Protein AF-A0A6C0HBG6-F1 (afdb_monomer)

Radius of gyration: 31.65 Å; Cα contacts (8 Å, |Δi|>4): 292; chains: 1; bounding box: 84×56×83 Å

Foldseek 3Di:
DWAWDWDDDPPDDIFTPDTADQDLFDDFDDFDFAQDWDDDPDPPDDTDGDRHGFFWDDDPGGHRPVRQVPDPQAHADDPCLDLVNLVPDDPVVLVVVCVVVVVDDPPDDDDSVVSSVSSNVVNSRHYTDGDDRDPRQDPVNDDVVSSLVSCLVVCVVDPCSLVAQEAEAEDDDCVPCVPVVVVVVSVVVSNCVSDVNHHYYYDYLVLLLPDDPPPPDDDDDDDDDDDPDDDDDDDDDDDDDDDDDPCDPVNVVVVVLVSLLVVLLVVLVVDVSSVVVNVNCVDPCNSVRSSNVSSVVSVCVVPVD

Mean predicted aligned error: 14.75 Å

Structure (mmCIF, N/CA/C/O backbone):
data_AF-A0A6C0HBG6-F1
#
_entry.id   AF-A0A6C0HBG6-F1
#
loop_
_atom_site.group_PDB
_atom_site.id
_atom_site.type_symbol
_atom_site.label_atom_id
_atom_site.label_alt_id
_atom_site.label_comp_id
_atom_site.label_asym_id
_atom_site.label_entity_id
_atom_site.label_seq_id
_atom_site.pdbx_PDB_ins_code
_atom_site.Cartn_x
_atom_site.Cartn_y
_atom_site.Cartn_z
_atom_site.occupancy
_atom_site.B_iso_or_equiv
_atom_site.auth_seq_id
_atom_site.auth_comp_id
_atom_site.auth_asym_id
_atom_site.auth_atom_id
_atom_site.pdbx_PDB_model_num
ATOM 1 N N . MET A 1 1 ? -3.737 -2.078 3.488 1.00 90.50 1 MET A N 1
ATOM 2 C CA . MET A 1 1 ? -4.995 -2.325 4.216 1.00 90.50 1 MET A CA 1
ATOM 3 C C . MET A 1 1 ? -4.709 -2.061 5.679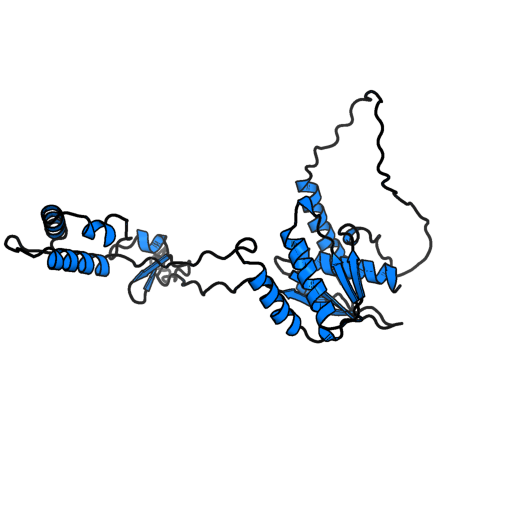 1.00 90.50 1 MET A C 1
ATOM 5 O O . MET A 1 1 ? -3.798 -2.692 6.193 1.00 90.50 1 MET A O 1
ATOM 9 N N . ALA A 1 2 ? -5.362 -1.075 6.288 1.00 95.19 2 ALA A N 1
ATOM 10 C CA . ALA A 1 2 ? -5.207 -0.798 7.716 1.00 95.19 2 ALA A CA 1
ATOM 11 C C . ALA A 1 2 ? -6.150 -1.698 8.528 1.00 95.19 2 ALA A C 1
ATOM 13 O O . ALA A 1 2 ? -7.227 -2.036 8.038 1.00 95.19 2 ALA A O 1
ATOM 14 N N . TYR A 1 3 ? -5.746 -2.085 9.734 1.00 97.50 3 TYR A N 1
ATOM 15 C CA . TYR A 1 3 ? -6.558 -2.868 10.670 1.00 97.50 3 TYR A CA 1
ATOM 16 C C . TYR A 1 3 ? -6.218 -2.475 12.109 1.00 97.50 3 TYR A C 1
ATOM 18 O O . TYR A 1 3 ? -5.100 -2.039 12.360 1.00 97.50 3 TYR A O 1
ATOM 26 N N . CYS A 1 4 ? -7.157 -2.656 13.034 1.00 97.69 4 CYS A N 1
ATOM 27 C CA . CYS A 1 4 ? -6.958 -2.474 14.470 1.00 97.69 4 CYS A CA 1
ATOM 28 C C . CYS A 1 4 ? -7.644 -3.636 15.199 1.00 97.69 4 CYS A C 1
ATOM 30 O O . CYS A 1 4 ? -8.818 -3.904 14.938 1.00 97.69 4 CYS A O 1
ATOM 32 N N . ILE A 1 5 ? -6.912 -4.344 16.058 1.00 97.62 5 ILE A N 1
ATOM 33 C CA . ILE A 1 5 ? -7.387 -5.488 16.841 1.00 97.62 5 ILE A CA 1
ATOM 34 C C . ILE A 1 5 ? -7.562 -5.039 18.283 1.00 97.62 5 ILE A C 1
ATOM 36 O O . ILE A 1 5 ? -6.615 -4.579 18.924 1.00 97.62 5 ILE A O 1
ATOM 40 N N . PHE A 1 6 ? -8.775 -5.212 18.793 1.00 96.25 6 PHE A N 1
ATOM 41 C CA . PHE A 1 6 ? -9.134 -4.883 20.163 1.00 96.25 6 PHE A CA 1
ATOM 42 C C . PHE A 1 6 ? -9.305 -6.154 20.990 1.00 96.25 6 PHE A C 1
ATOM 44 O O . PHE A 1 6 ? -9.861 -7.140 20.509 1.00 96.25 6 PHE A O 1
ATOM 51 N N . GLN A 1 7 ? -8.880 -6.100 22.249 1.00 94.56 7 GLN A N 1
ATOM 52 C CA . GLN A 1 7 ? -9.272 -7.057 23.272 1.00 94.56 7 GLN A CA 1
ATOM 53 C C . GLN A 1 7 ? -10.377 -6.438 24.124 1.00 94.56 7 GLN A C 1
ATOM 55 O O . GLN A 1 7 ? -10.210 -5.357 24.698 1.00 94.56 7 GLN A O 1
ATOM 60 N N . ILE A 1 8 ? -11.498 -7.151 24.209 1.00 92.25 8 ILE A N 1
ATOM 61 C CA . ILE A 1 8 ? -12.666 -6.761 24.993 1.00 92.25 8 ILE A CA 1
ATOM 62 C C . ILE A 1 8 ? -12.895 -7.858 26.025 1.00 92.25 8 ILE A C 1
ATOM 64 O O . ILE A 1 8 ? -13.261 -8.979 25.677 1.00 92.25 8 ILE A O 1
ATOM 68 N N . THR A 1 9 ? -12.674 -7.524 27.292 1.00 89.00 9 THR A N 1
ATOM 69 C CA . THR A 1 9 ? -12.951 -8.415 28.418 1.00 89.00 9 THR A CA 1
ATOM 70 C C . THR A 1 9 ? -14.074 -7.793 29.243 1.00 89.00 9 THR A C 1
ATOM 72 O O . THR A 1 9 ? -13.948 -6.626 29.623 1.00 89.00 9 THR A O 1
ATOM 75 N N . PRO A 1 10 ? -15.162 -8.526 29.547 1.00 84.69 10 PRO A N 1
ATOM 76 C CA . PRO A 1 10 ? -16.234 -8.012 30.392 1.00 84.69 10 PRO A CA 1
ATOM 77 C C . PRO A 1 10 ? -15.695 -7.422 31.702 1.00 84.69 10 PRO A C 1
ATOM 79 O O . PRO A 1 10 ? -14.897 -8.053 32.395 1.00 84.69 10 PRO A O 1
ATOM 82 N N . GLY A 1 11 ? -16.106 -6.195 32.026 1.00 81.50 11 GLY A N 1
ATOM 83 C CA . GLY A 1 11 ? -15.687 -5.493 33.245 1.00 81.50 11 GLY A CA 1
ATOM 84 C C . GLY A 1 11 ? -14.268 -4.908 33.227 1.00 81.50 11 GLY A C 1
ATOM 85 O O . GLY A 1 11 ? -13.858 -4.328 34.229 1.00 81.50 11 GLY A O 1
ATOM 86 N N . SER A 1 12 ? -13.521 -5.022 32.124 1.00 85.38 12 SER A N 1
ATOM 87 C CA . SER A 1 12 ? -12.206 -4.385 31.955 1.00 85.38 12 SER A CA 1
ATOM 88 C C . SER A 1 12 ? -12.240 -3.312 30.861 1.00 85.38 12 SER A C 1
ATOM 90 O O . SER A 1 12 ? -13.021 -3.434 29.913 1.00 85.38 12 SER A O 1
ATOM 92 N N . PRO A 1 13 ? -11.383 -2.276 30.941 1.00 86.31 13 PRO A N 1
ATOM 93 C CA . PRO A 1 13 ? -11.202 -1.337 29.842 1.00 86.31 13 PRO A CA 1
ATOM 94 C C . PRO A 1 13 ? -10.822 -2.055 28.542 1.00 86.31 13 PRO A C 1
ATOM 96 O O . PRO A 1 13 ? -10.075 -3.035 28.542 1.00 86.31 13 PRO A O 1
ATOM 99 N N . THR A 1 14 ? -11.335 -1.551 27.420 1.00 91.00 14 THR A N 1
ATOM 100 C CA . THR A 1 14 ? -10.931 -2.028 26.092 1.00 91.00 14 THR A CA 1
ATOM 101 C C . THR A 1 14 ? -9.457 -1.714 25.865 1.00 91.00 14 THR A C 1
ATOM 103 O O . THR A 1 14 ? -9.029 -0.585 26.094 1.00 91.00 14 THR A O 1
ATOM 106 N N . SER A 1 15 ? -8.695 -2.676 25.345 1.00 93.06 15 SER A N 1
ATOM 107 C CA . SER A 1 15 ? -7.290 -2.472 24.978 1.00 93.06 15 SER A CA 1
ATOM 108 C C . SER A 1 15 ? -7.033 -2.825 23.512 1.00 93.06 15 SER A C 1
ATOM 110 O O . SER A 1 15 ? -7.796 -3.561 22.890 1.00 93.06 15 SER A O 1
ATOM 112 N N . ILE A 1 16 ? -5.969 -2.263 22.935 1.00 95.81 16 ILE A N 1
ATOM 113 C CA . ILE A 1 16 ? -5.517 -2.579 21.572 1.00 95.81 16 ILE A CA 1
ATOM 114 C C . ILE A 1 16 ? -4.419 -3.643 21.667 1.00 95.81 16 ILE A C 1
ATOM 116 O O . ILE A 1 16 ? -3.425 -3.430 22.371 1.00 95.81 16 ILE A O 1
ATOM 120 N N . LEU A 1 17 ? -4.594 -4.751 20.941 1.00 95.06 17 LEU A N 1
ATOM 121 C CA . LEU A 1 17 ? -3.608 -5.829 20.806 1.00 95.06 17 LEU A CA 1
ATOM 122 C C . LEU A 1 17 ? -2.624 -5.560 19.671 1.00 95.06 17 LEU A C 1
ATOM 124 O O . LEU A 1 17 ? -1.420 -5.728 19.846 1.00 95.06 17 LEU A O 1
ATOM 128 N N . ASP A 1 18 ? -3.137 -5.131 18.518 1.00 96.69 18 ASP A N 1
ATOM 129 C CA . ASP A 1 18 ? -2.323 -4.818 17.348 1.00 96.69 18 ASP A CA 1
ATOM 130 C C . ASP A 1 18 ? -3.004 -3.767 16.465 1.00 96.69 18 ASP A C 1
ATOM 132 O O . ASP A 1 18 ? -4.230 -3.732 16.345 1.00 96.69 18 ASP A O 1
ATOM 136 N N . TRP A 1 19 ? -2.216 -2.900 15.836 1.00 97.25 19 TRP A N 1
ATOM 137 C CA . TRP A 1 19 ? -2.710 -1.824 14.978 1.00 97.25 19 TRP A CA 1
ATOM 138 C C . TRP A 1 19 ? -1.667 -1.466 13.927 1.00 97.25 19 TRP A C 1
ATOM 140 O O . TRP A 1 19 ? -0.626 -0.876 14.226 1.00 97.25 19 TRP A O 1
ATOM 150 N N . ASN A 1 20 ? -1.931 -1.840 12.673 1.00 95.81 20 ASN A N 1
ATOM 151 C CA . ASN A 1 20 ? -0.931 -1.719 11.617 1.00 95.81 20 ASN A CA 1
ATOM 152 C C . ASN A 1 20 ? -1.539 -1.636 10.206 1.00 95.81 20 ASN A C 1
ATOM 154 O O . ASN A 1 20 ? -2.756 -1.666 9.994 1.00 95.81 20 ASN A O 1
ATOM 158 N N . VAL A 1 21 ? -0.663 -1.521 9.204 1.00 94.25 21 VAL A N 1
ATOM 159 C CA . VAL A 1 21 ? -0.994 -1.529 7.780 1.00 94.25 21 VAL A CA 1
ATOM 160 C C . VAL A 1 21 ? -0.355 -2.730 7.093 1.00 94.25 21 VAL A C 1
ATOM 162 O O . VAL A 1 21 ? 0.861 -2.811 6.930 1.00 94.25 21 VAL A O 1
ATOM 165 N N . LEU A 1 22 ? -1.189 -3.605 6.537 1.00 92.94 22 LEU A N 1
ATOM 166 C CA . LEU A 1 22 ? -0.747 -4.658 5.631 1.00 92.94 22 LEU A CA 1
ATOM 167 C C . LEU A 1 22 ? -0.473 -4.092 4.235 1.00 92.94 22 LEU A C 1
ATOM 169 O O . LEU A 1 22 ? -1.378 -3.580 3.556 1.00 92.94 22 LEU A O 1
ATOM 173 N N . ASN A 1 23 ? 0.778 -4.205 3.783 1.00 90.75 23 ASN A N 1
ATOM 174 C CA . ASN A 1 23 ? 1.160 -3.874 2.414 1.00 90.75 23 ASN A CA 1
ATOM 175 C C . ASN A 1 23 ? 0.920 -5.072 1.484 1.00 90.75 23 ASN A C 1
ATOM 177 O O . ASN A 1 23 ? 1.741 -5.982 1.393 1.00 90.75 23 ASN A O 1
ATOM 181 N N . LEU A 1 24 ? -0.204 -5.039 0.766 1.00 89.94 24 LEU A N 1
ATOM 182 C CA . LEU A 1 24 ? -0.615 -6.097 -0.164 1.00 89.94 24 LEU A CA 1
ATOM 183 C C . LEU A 1 24 ? 0.074 -6.008 -1.542 1.00 89.94 24 LEU A C 1
ATOM 185 O O . LEU A 1 24 ? -0.287 -6.751 -2.452 1.00 89.94 24 LEU A O 1
ATOM 189 N N . LEU A 1 25 ? 1.026 -5.086 -1.724 1.00 85.31 25 LEU A N 1
ATOM 190 C CA . LEU A 1 25 ? 1.765 -4.898 -2.974 1.00 85.31 25 LEU A CA 1
ATOM 191 C C . LEU A 1 25 ? 3.159 -5.534 -2.893 1.00 85.31 25 LEU A C 1
ATOM 193 O O . LEU A 1 25 ? 3.757 -5.627 -1.819 1.00 85.31 25 LEU A O 1
ATOM 197 N N . GLU A 1 26 ? 3.692 -5.952 -4.044 1.00 70.12 26 GLU A N 1
ATOM 198 C CA . GLU A 1 26 ? 5.070 -6.444 -4.160 1.00 70.12 26 GLU A CA 1
ATOM 199 C C . GLU A 1 26 ? 6.066 -5.362 -3.694 1.00 70.12 26 GLU A C 1
ATOM 201 O O . GLU A 1 26 ? 5.885 -4.172 -3.969 1.00 70.12 26 GLU A O 1
ATOM 206 N N . LYS A 1 27 ? 7.123 -5.765 -2.973 1.00 61.28 27 LYS A N 1
ATOM 207 C CA . LYS A 1 27 ? 8.221 -4.853 -2.619 1.00 61.28 27 LYS A CA 1
ATOM 208 C C . LYS A 1 27 ? 8.920 -4.414 -3.909 1.00 61.28 27 LYS A C 1
ATOM 210 O O . LYS A 1 27 ? 9.201 -5.249 -4.768 1.00 61.28 27 LYS A O 1
ATOM 215 N N . ASP A 1 28 ? 9.191 -3.115 -4.035 1.00 57.69 28 ASP A N 1
ATOM 216 C CA . ASP A 1 28 ? 9.928 -2.579 -5.179 1.00 57.69 28 ASP A CA 1
ATOM 217 C C . ASP A 1 28 ? 11.290 -3.291 -5.291 1.00 57.69 28 ASP A C 1
ATOM 219 O O . ASP A 1 28 ? 11.971 -3.508 -4.284 1.00 57.69 28 ASP A O 1
ATOM 223 N N . ALA A 1 29 ? 11.692 -3.660 -6.512 1.00 56.94 29 ALA A N 1
ATOM 224 C CA . ALA A 1 29 ? 13.044 -4.152 -6.753 1.00 56.94 29 ALA A CA 1
ATOM 225 C C . ALA A 1 29 ? 14.058 -3.080 -6.305 1.00 56.94 29 ALA A C 1
ATOM 227 O O . ALA A 1 29 ? 13.796 -1.886 -6.498 1.00 56.94 29 ALA A O 1
ATOM 228 N N . PRO A 1 30 ? 15.199 -3.468 -5.708 1.00 57.50 30 PRO A N 1
ATOM 229 C CA . PRO A 1 30 ? 16.182 -2.508 -5.226 1.00 57.50 30 PRO A CA 1
ATOM 230 C C . PRO A 1 30 ? 16.629 -1.586 -6.368 1.00 57.50 30 PRO A C 1
ATOM 232 O O . PRO A 1 30 ? 17.103 -2.039 -7.408 1.00 57.50 30 PRO A O 1
ATOM 235 N N . GLN A 1 31 ? 16.444 -0.276 -6.185 1.00 71.94 31 GLN A N 1
ATOM 236 C CA . GLN A 1 31 ? 16.894 0.725 -7.150 1.00 71.94 31 GLN A CA 1
ATOM 237 C C . GLN A 1 31 ? 18.391 0.983 -6.973 1.00 71.94 31 GLN A C 1
ATOM 239 O O . GLN A 1 31 ? 18.852 1.272 -5.869 1.00 71.94 31 GLN A O 1
ATOM 244 N N . HIS A 1 32 ? 19.147 0.948 -8.071 1.00 85.88 32 HIS A N 1
ATOM 245 C CA . HIS A 1 32 ? 20.549 1.359 -8.060 1.00 85.88 32 HIS A CA 1
ATOM 246 C C . HIS A 1 32 ? 20.675 2.879 -7.903 1.00 85.88 32 HIS A C 1
ATOM 248 O O . HIS A 1 32 ? 19.973 3.654 -8.564 1.00 85.88 32 HIS A O 1
ATOM 254 N N . SER A 1 33 ? 21.600 3.314 -7.050 1.00 90.38 33 SER A N 1
ATOM 255 C CA . SER A 1 33 ? 21.947 4.721 -6.867 1.00 90.38 33 SER A CA 1
ATOM 256 C C . SER A 1 33 ? 23.197 5.087 -7.669 1.00 90.38 33 SER A C 1
ATOM 258 O O . SER A 1 33 ? 24.072 4.269 -7.939 1.00 90.38 33 SER A O 1
ATOM 260 N N . CYS A 1 34 ? 23.264 6.343 -8.095 1.00 93.19 34 CYS A N 1
ATOM 261 C CA . CYS A 1 34 ? 24.386 6.892 -8.831 1.00 93.19 34 CYS A CA 1
ATOM 262 C C . CYS A 1 34 ? 25.587 7.052 -7.902 1.00 93.19 34 CYS A C 1
ATOM 264 O O . CYS A 1 34 ? 25.519 7.785 -6.909 1.00 93.19 34 CYS A O 1
ATOM 266 N N . ASN A 1 35 ? 26.695 6.420 -8.278 1.00 93.50 35 ASN A N 1
ATOM 267 C CA . ASN A 1 35 ? 27.948 6.405 -7.529 1.00 93.50 35 ASN A CA 1
ATOM 268 C C . ASN A 1 35 ? 28.999 7.386 -8.081 1.00 93.50 35 ASN A C 1
ATOM 270 O O . ASN A 1 35 ? 30.148 7.358 -7.659 1.00 93.50 35 ASN A O 1
ATOM 274 N N . CYS A 1 36 ? 28.617 8.297 -8.981 1.00 91.19 36 CYS A N 1
ATOM 275 C CA . CYS A 1 36 ? 29.512 9.350 -9.462 1.00 91.19 36 CYS A CA 1
ATOM 276 C C . CYS A 1 36 ? 29.664 10.488 -8.440 1.00 91.19 36 CYS A C 1
ATOM 278 O O . CYS A 1 36 ? 28.736 10.803 -7.684 1.00 91.19 36 CYS A O 1
ATOM 280 N N . TYR A 1 37 ? 30.803 11.175 -8.487 1.00 90.38 37 TYR A N 1
ATOM 281 C CA . TYR A 1 37 ? 31.061 12.367 -7.685 1.00 90.38 37 TYR A CA 1
ATOM 282 C C . TYR A 1 37 ? 30.425 13.617 -8.294 1.00 90.38 37 TYR A C 1
ATOM 284 O O . TYR A 1 37 ? 30.477 13.853 -9.500 1.00 90.38 37 TYR A O 1
ATOM 292 N N . LEU A 1 38 ? 29.837 14.450 -7.441 1.00 86.94 38 LEU A N 1
ATOM 293 C CA . LEU A 1 38 ? 29.375 15.780 -7.814 1.00 86.94 38 LEU A CA 1
ATOM 294 C C . LEU A 1 38 ? 30.578 16.702 -8.024 1.00 86.94 38 LEU A C 1
ATOM 296 O O . LEU A 1 38 ? 31.528 16.675 -7.241 1.00 86.94 38 LEU A O 1
ATOM 300 N N . LYS A 1 39 ? 30.501 17.576 -9.036 1.00 79.88 39 LYS A N 1
ATOM 301 C CA . LYS A 1 39 ? 31.504 18.631 -9.230 1.00 79.88 39 LYS A CA 1
ATOM 302 C C . LYS A 1 39 ? 31.575 19.505 -7.962 1.00 79.88 39 LYS A C 1
ATOM 304 O O . LYS A 1 39 ? 30.529 20.018 -7.544 1.00 79.88 39 LYS A O 1
ATOM 309 N N . PRO A 1 40 ? 32.754 19.662 -7.333 1.00 74.56 40 PRO A N 1
ATOM 310 C CA . PRO A 1 40 ? 32.893 20.470 -6.128 1.00 74.56 40 PRO A CA 1
ATOM 311 C C . PRO A 1 40 ? 32.580 21.934 -6.445 1.00 74.56 40 PRO A C 1
ATOM 313 O O . PRO A 1 40 ? 32.990 22.452 -7.482 1.00 74.56 40 PRO A O 1
ATOM 316 N N . LYS A 1 41 ? 31.836 22.604 -5.555 1.00 69.31 41 LYS A N 1
ATOM 317 C CA . LYS A 1 41 ? 31.486 24.023 -5.736 1.00 69.31 41 LYS A CA 1
ATOM 318 C C . LYS A 1 41 ? 32.714 24.931 -5.614 1.00 69.31 41 LYS A C 1
ATOM 320 O O . LYS A 1 41 ? 32.795 25.903 -6.346 1.00 69.31 41 LYS A O 1
ATOM 325 N N . ASN A 1 42 ? 33.667 24.573 -4.746 1.00 75.31 42 ASN A N 1
ATOM 326 C CA . ASN A 1 42 ? 34.938 25.271 -4.528 1.00 75.31 42 ASN A CA 1
ATOM 327 C C . ASN A 1 42 ? 36.094 24.259 -4.391 1.00 75.31 42 ASN A C 1
ATOM 329 O O . ASN A 1 42 ? 35.878 23.147 -3.904 1.00 75.31 42 ASN A O 1
ATOM 333 N N . LYS A 1 43 ? 37.337 24.660 -4.714 1.00 69.56 43 LYS A N 1
ATOM 334 C CA . LYS A 1 43 ? 38.556 23.819 -4.586 1.00 69.56 43 LYS A CA 1
ATOM 335 C C . LYS A 1 43 ? 38.817 23.264 -3.169 1.00 69.56 43 LYS A C 1
ATOM 337 O O . LYS A 1 43 ? 39.561 22.304 -3.038 1.00 69.56 43 LYS A O 1
ATOM 342 N N . LYS A 1 44 ? 38.213 23.847 -2.122 1.00 71.69 44 LYS A N 1
ATOM 343 C CA . LYS A 1 44 ? 38.369 23.430 -0.712 1.00 71.69 44 LYS A CA 1
ATOM 344 C C . LYS A 1 44 ? 37.302 22.438 -0.213 1.00 71.69 44 LYS A C 1
ATOM 346 O O . LYS A 1 44 ? 37.408 21.961 0.909 1.00 71.69 44 LYS A O 1
ATOM 351 N N . THR A 1 45 ? 36.263 22.147 -1.001 1.00 70.12 45 THR A N 1
ATOM 352 C CA . THR A 1 45 ? 35.189 21.216 -0.595 1.00 70.12 45 THR A CA 1
ATOM 353 C C . THR A 1 45 ? 35.456 19.801 -1.110 1.00 70.12 45 THR A C 1
ATOM 355 O O . THR A 1 45 ? 35.633 19.651 -2.321 1.00 70.12 45 THR A O 1
ATOM 358 N N . PRO A 1 46 ? 35.424 18.765 -0.249 1.00 73.88 46 PRO A N 1
ATOM 359 C CA . PRO A 1 46 ? 35.580 17.381 -0.684 1.00 73.88 46 PRO A CA 1
ATOM 360 C C . PRO A 1 46 ? 34.452 16.974 -1.640 1.00 73.88 46 PRO A C 1
ATOM 362 O O . PRO A 1 46 ? 33.298 17.395 -1.496 1.00 73.88 46 PRO A O 1
ATOM 365 N N . ALA A 1 47 ? 34.793 16.163 -2.643 1.00 78.75 47 ALA A N 1
ATOM 366 C CA . ALA A 1 47 ? 33.846 15.706 -3.650 1.00 78.75 47 ALA A CA 1
ATOM 367 C C . ALA A 1 47 ? 32.771 14.819 -3.003 1.00 78.75 47 ALA A C 1
ATOM 369 O O . ALA A 1 47 ? 33.062 13.774 -2.425 1.00 78.75 47 ALA A O 1
ATOM 370 N N . LYS A 1 48 ? 31.507 15.239 -3.102 1.00 86.94 48 LYS A N 1
ATOM 371 C CA . LYS A 1 48 ? 30.371 14.512 -2.527 1.00 86.94 48 LYS A CA 1
ATOM 372 C C . LYS A 1 48 ? 29.825 13.490 -3.524 1.00 86.94 48 LYS A C 1
ATOM 374 O O . LYS A 1 48 ? 29.617 13.824 -4.690 1.00 86.94 48 LYS A O 1
ATOM 379 N N . LEU A 1 49 ? 29.532 12.277 -3.059 1.00 89.56 49 LEU A N 1
ATOM 380 C CA . LEU A 1 49 ? 28.863 11.250 -3.862 1.00 89.56 49 LEU A CA 1
ATOM 381 C C . LEU A 1 49 ? 27.430 11.682 -4.231 1.00 89.56 49 LEU A C 1
ATOM 383 O O . LEU A 1 49 ? 26.732 12.306 -3.430 1.00 89.56 49 LEU A O 1
ATOM 387 N N . CYS A 1 50 ? 26.977 11.357 -5.443 1.00 91.12 50 CYS A N 1
ATOM 388 C CA . CYS A 1 50 ? 25.682 11.802 -5.961 1.00 91.12 50 CYS A CA 1
ATOM 389 C C . CYS A 1 50 ? 24.472 11.218 -5.222 1.00 91.12 50 CYS A C 1
ATOM 391 O O . CYS A 1 50 ? 23.599 11.973 -4.795 1.00 91.12 50 CYS A O 1
ATOM 393 N N . GLY A 1 51 ? 24.367 9.888 -5.153 1.00 85.38 51 GLY A N 1
ATOM 394 C CA . GLY A 1 51 ? 23.271 9.169 -4.494 1.00 85.38 51 GLY A CA 1
ATOM 395 C C . GLY A 1 51 ? 21.901 9.22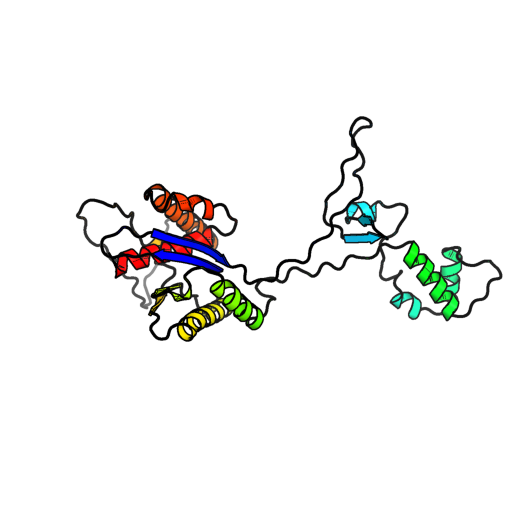5 -5.189 1.00 85.38 51 GLY A C 1
ATOM 396 O O . GLY A 1 51 ? 20.970 8.569 -4.737 1.00 85.38 51 GLY A O 1
ATOM 397 N N . LYS A 1 52 ? 21.738 9.971 -6.292 1.00 90.38 52 LYS A N 1
ATOM 398 C CA . LYS A 1 52 ? 20.471 10.016 -7.055 1.00 90.38 52 LYS A CA 1
ATOM 399 C C . LYS A 1 52 ? 20.188 8.684 -7.749 1.00 90.38 52 LYS A C 1
ATOM 401 O O . LYS A 1 52 ? 21.130 8.010 -8.137 1.00 90.38 52 LYS A O 1
ATOM 406 N N . VAL A 1 53 ? 18.921 8.354 -8.005 1.00 89.88 53 VAL A N 1
ATOM 407 C CA . VAL A 1 53 ? 18.539 7.134 -8.746 1.00 89.88 53 VAL A CA 1
ATOM 408 C C . VAL A 1 53 ? 19.286 7.051 -10.085 1.00 89.88 53 VAL A C 1
ATOM 410 O O . VAL A 1 53 ? 19.277 8.001 -10.879 1.00 89.88 53 VAL A O 1
ATOM 413 N N . ALA A 1 54 ? 19.964 5.929 -10.318 1.00 92.88 54 ALA A N 1
ATOM 414 C CA . ALA A 1 54 ? 20.696 5.674 -11.549 1.00 92.88 54 ALA A CA 1
ATOM 415 C C . ALA A 1 54 ? 19.723 5.326 -12.679 1.00 92.88 54 ALA A C 1
ATOM 417 O O . ALA A 1 54 ? 18.780 4.570 -12.480 1.00 92.88 54 ALA A O 1
ATOM 418 N N . LYS A 1 55 ? 19.947 5.864 -13.877 1.00 93.06 55 LYS A N 1
ATOM 419 C CA . LYS A 1 55 ? 19.188 5.517 -15.0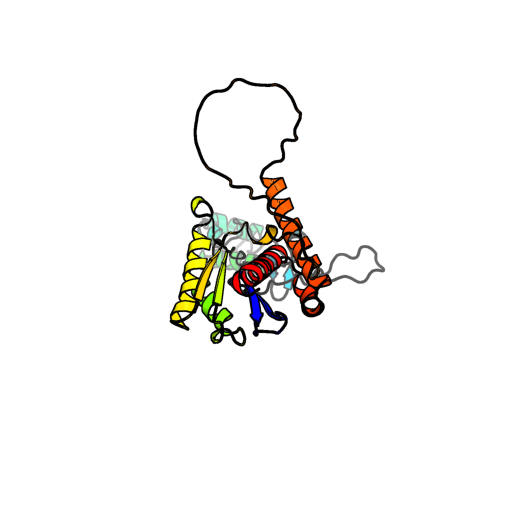92 1.00 93.06 55 LYS A CA 1
ATOM 420 C C . LYS A 1 55 ? 20.009 4.707 -16.089 1.00 93.06 55 LYS A C 1
ATOM 422 O O . LYS A 1 55 ? 19.445 4.112 -17.000 1.00 93.06 55 LYS A O 1
ATOM 427 N N . PHE A 1 56 ? 21.323 4.709 -15.917 1.00 94.06 56 PHE A N 1
ATOM 428 C CA . PHE A 1 56 ? 22.282 4.148 -16.849 1.00 94.06 56 PHE A CA 1
ATOM 429 C C . PHE A 1 56 ? 23.391 3.441 -16.074 1.00 94.06 56 PHE A C 1
ATOM 431 O O . PHE A 1 56 ? 23.743 3.876 -14.973 1.00 94.06 56 PHE A O 1
ATOM 438 N N . SER A 1 57 ? 23.958 2.389 -16.647 1.00 93.88 57 SER A N 1
ATOM 439 C CA . SER A 1 57 ? 25.144 1.710 -16.130 1.00 93.88 57 SER A CA 1
ATOM 440 C C . SER A 1 57 ? 26.211 1.570 -17.212 1.00 93.88 57 SER A C 1
ATOM 442 O O . SER A 1 57 ? 25.930 1.598 -18.414 1.00 93.88 57 SER A O 1
ATOM 444 N N . LYS A 1 58 ? 27.461 1.451 -16.768 1.00 94.12 58 LYS A N 1
ATOM 445 C CA . LYS A 1 58 ? 28.599 1.072 -17.602 1.00 94.12 58 LYS A CA 1
ATOM 446 C C . LYS A 1 58 ? 29.591 0.291 -16.747 1.00 94.12 58 LYS A C 1
ATOM 448 O O . LYS A 1 58 ? 30.119 0.837 -15.777 1.00 94.12 58 LYS A O 1
ATOM 453 N N . GLY A 1 59 ? 29.810 -0.981 -17.077 1.00 88.12 59 GLY A N 1
ATOM 454 C CA . GLY A 1 59 ? 30.577 -1.885 -16.218 1.00 88.12 59 GLY A CA 1
ATOM 455 C C . GLY A 1 59 ? 29.981 -1.929 -14.805 1.00 88.12 59 GLY A C 1
ATOM 456 O O . GLY A 1 59 ? 28.791 -2.186 -14.639 1.00 88.12 59 GLY A O 1
ATOM 457 N N . SER A 1 60 ? 30.792 -1.609 -13.797 1.00 89.69 60 SER A N 1
ATOM 458 C CA . SER A 1 60 ? 30.396 -1.541 -12.382 1.00 89.69 60 SER A CA 1
ATOM 459 C C . SER A 1 60 ? 29.888 -0.164 -11.920 1.00 89.69 60 SER A C 1
ATOM 461 O O . SER A 1 60 ? 29.513 -0.000 -10.755 1.00 89.69 60 SER A O 1
ATOM 463 N N . THR A 1 61 ? 29.857 0.841 -12.803 1.00 91.94 61 THR A N 1
ATOM 464 C CA . THR A 1 61 ? 29.495 2.225 -12.449 1.00 91.94 61 THR A CA 1
ATOM 465 C C . THR A 1 61 ? 28.049 2.548 -12.827 1.00 91.94 61 THR A C 1
ATOM 467 O O . THR A 1 61 ? 27.562 2.164 -13.894 1.00 91.94 61 THR A O 1
ATOM 470 N N . TYR A 1 62 ? 27.367 3.298 -11.959 1.00 94.62 62 TYR A N 1
ATOM 471 C CA . TYR A 1 62 ? 25.962 3.674 -12.077 1.00 94.62 62 TYR A CA 1
ATOM 472 C C . TYR A 1 62 ? 25.797 5.194 -12.197 1.00 94.62 62 TYR A C 1
ATOM 474 O O . TYR A 1 62 ? 26.256 5.977 -11.360 1.00 94.62 62 TYR A O 1
ATOM 482 N N . PHE A 1 63 ? 25.054 5.629 -13.211 1.00 94.56 63 PHE A N 1
ATOM 483 C CA . PHE A 1 63 ? 24.931 7.031 -13.598 1.00 94.56 63 PHE A CA 1
ATOM 484 C C . PHE A 1 63 ? 23.476 7.495 -13.508 1.00 94.56 63 PHE A C 1
ATOM 486 O O . PHE A 1 63 ? 22.561 6.877 -14.058 1.00 94.56 63 PHE A O 1
ATOM 493 N N . CYS A 1 64 ? 23.237 8.622 -12.834 1.00 93.88 64 CYS A N 1
ATOM 494 C CA . CYS A 1 64 ? 21.959 9.325 -12.939 1.00 93.88 64 CYS A CA 1
ATOM 495 C C . CYS A 1 64 ? 21.858 10.053 -14.287 1.00 93.88 64 CYS A C 1
ATOM 497 O O . CYS A 1 64 ? 22.862 10.278 -14.961 1.00 93.88 64 CYS A O 1
ATOM 499 N N . ASP A 1 65 ? 20.651 10.495 -14.641 1.00 93.62 65 ASP A N 1
ATOM 500 C CA . ASP A 1 65 ? 20.372 11.226 -15.888 1.00 93.62 65 ASP A CA 1
ATOM 501 C C . ASP A 1 65 ? 21.346 12.389 -16.141 1.00 93.62 65 ASP A C 1
ATOM 503 O O . ASP A 1 65 ? 21.860 12.554 -17.243 1.00 93.62 65 ASP A O 1
ATOM 507 N N . LYS A 1 66 ? 21.648 13.166 -15.090 1.00 93.75 66 LYS A N 1
ATOM 508 C CA . LYS A 1 66 ? 22.555 14.314 -15.176 1.00 93.75 66 LYS A CA 1
ATOM 509 C C . LYS A 1 66 ? 23.990 13.880 -15.478 1.00 93.75 66 LYS A C 1
ATOM 511 O O . LYS A 1 66 ? 24.601 14.461 -16.362 1.00 93.75 66 LYS A O 1
ATOM 516 N N . HIS A 1 67 ? 24.511 12.880 -14.764 1.00 94.00 67 HIS A N 1
ATOM 517 C CA . HIS A 1 67 ? 25.889 12.419 -14.957 1.00 94.00 67 HIS A CA 1
ATOM 518 C C . HIS A 1 67 ? 26.089 11.703 -16.290 1.00 94.00 67 HIS A C 1
ATOM 520 O O . HIS A 1 67 ? 27.139 11.875 -16.897 1.00 94.00 67 HIS A O 1
ATOM 526 N N . ALA A 1 68 ? 25.076 10.984 -16.780 1.00 94.00 68 ALA A N 1
ATOM 527 C CA . ALA A 1 68 ? 25.115 10.406 -18.118 1.00 94.00 68 ALA A CA 1
ATOM 528 C C . ALA A 1 68 ? 25.170 11.496 -19.204 1.00 94.00 68 ALA A C 1
ATOM 530 O O . ALA A 1 68 ? 26.009 11.431 -20.093 1.00 94.00 68 ALA A O 1
ATOM 531 N N . LYS A 1 69 ? 24.343 12.547 -19.096 1.00 93.25 69 LYS A N 1
ATOM 532 C CA . LYS A 1 69 ? 24.318 13.663 -20.064 1.00 93.25 69 LYS A CA 1
ATOM 533 C C . LYS A 1 69 ? 25.591 14.507 -20.080 1.00 93.25 69 LYS A C 1
ATOM 535 O O . LYS A 1 69 ? 25.882 15.135 -21.088 1.00 93.25 69 LYS A O 1
ATOM 540 N N . THR A 1 70 ? 26.313 14.570 -18.965 1.00 91.88 70 THR A N 1
ATOM 541 C CA . THR A 1 70 ? 27.564 15.336 -18.857 1.00 91.88 70 THR A CA 1
ATOM 542 C C . THR A 1 70 ? 28.815 14.475 -19.019 1.00 91.88 70 THR A C 1
ATOM 544 O O . THR A 1 70 ? 29.908 14.970 -18.750 1.00 91.88 70 THR A O 1
ATOM 547 N N . SER A 1 71 ? 28.672 13.191 -19.363 1.00 88.94 71 SER A N 1
ATOM 548 C CA . SER A 1 71 ? 29.816 12.310 -19.597 1.00 88.94 71 SER A CA 1
ATOM 549 C C . SER A 1 71 ? 30.512 12.694 -20.900 1.00 88.94 71 SER A C 1
ATOM 551 O O . SER A 1 71 ? 29.860 12.901 -21.918 1.00 88.94 71 SER A O 1
ATOM 553 N N . THR A 1 72 ? 31.838 12.790 -20.858 1.00 87.62 72 THR A N 1
ATOM 554 C CA . THR A 1 72 ? 32.691 12.954 -22.045 1.00 87.62 72 THR A CA 1
ATOM 555 C C . THR A 1 72 ? 33.185 11.614 -22.589 1.00 87.62 72 THR A C 1
ATOM 557 O O . THR A 1 72 ? 33.690 11.555 -23.703 1.00 87.62 72 THR A O 1
ATOM 560 N N . GLU A 1 73 ? 33.065 10.542 -21.802 1.00 88.38 73 GLU A N 1
ATOM 561 C CA . GLU A 1 73 ? 33.600 9.215 -22.129 1.00 88.38 73 GLU A CA 1
ATOM 562 C C . GLU A 1 73 ? 32.578 8.326 -22.840 1.00 88.38 73 GLU A C 1
ATOM 564 O O . GLU A 1 73 ? 32.943 7.558 -23.734 1.00 88.38 73 GLU A O 1
ATOM 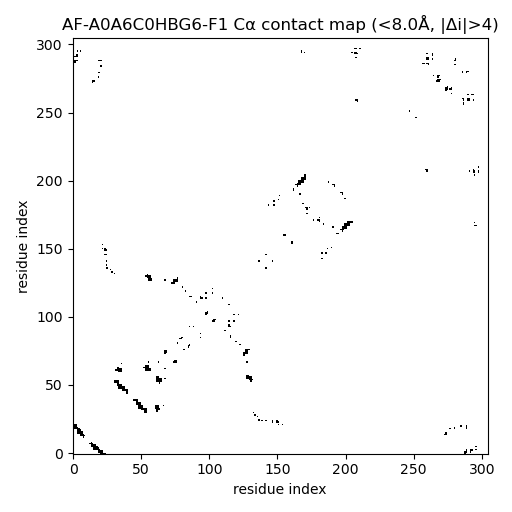569 N N . TYR A 1 74 ? 31.305 8.445 -22.454 1.00 92.12 74 TYR A N 1
ATOM 570 C CA . TYR A 1 74 ? 30.219 7.600 -22.939 1.00 92.12 74 TYR A CA 1
ATOM 571 C C . TYR A 1 74 ? 29.040 8.436 -23.431 1.00 92.12 74 TYR A C 1
ATOM 573 O O . TYR A 1 74 ? 28.752 9.511 -22.903 1.00 92.12 74 TYR A O 1
ATOM 581 N N . CYS A 1 75 ? 28.304 7.906 -24.402 1.00 90.62 75 CYS A N 1
ATOM 582 C CA . CYS A 1 75 ? 27.106 8.526 -24.952 1.00 90.62 75 CYS A CA 1
ATOM 583 C C . CYS A 1 75 ? 25.824 7.786 -24.538 1.00 90.62 75 CYS A C 1
ATOM 585 O O . CYS A 1 75 ? 25.820 6.603 -24.191 1.00 90.62 75 CYS A O 1
ATOM 587 N N . ILE A 1 76 ? 24.699 8.502 -24.548 1.00 91.50 76 ILE A N 1
ATOM 588 C CA . ILE A 1 76 ? 23.384 7.920 -24.253 1.00 91.50 76 ILE A CA 1
ATOM 589 C C . ILE A 1 76 ? 22.885 7.194 -25.510 1.00 91.50 76 ILE A C 1
ATOM 591 O O . ILE A 1 76 ? 22.833 7.824 -26.569 1.00 91.50 76 ILE A O 1
ATOM 595 N N . PRO A 1 77 ? 22.494 5.908 -25.421 1.00 88.88 77 PRO A N 1
ATOM 596 C CA . PRO A 1 77 ? 22.015 5.168 -26.581 1.00 88.88 77 PRO A CA 1
ATOM 597 C C . PRO A 1 77 ? 20.718 5.779 -27.119 1.00 88.88 77 PRO A C 1
ATOM 599 O O . PRO A 1 77 ? 19.798 6.112 -26.366 1.00 88.88 77 PRO A O 1
ATOM 602 N N . THR A 1 78 ? 20.630 5.894 -28.440 1.00 88.19 78 THR A N 1
ATOM 603 C CA . THR A 1 78 ? 19.446 6.369 -29.161 1.00 88.19 78 THR A CA 1
ATOM 604 C C . THR A 1 78 ? 18.936 5.288 -30.114 1.00 88.19 78 THR A C 1
ATOM 606 O O . THR A 1 78 ? 19.568 4.249 -30.308 1.00 88.19 78 THR A O 1
ATOM 609 N N . LYS A 1 79 ? 17.782 5.518 -30.756 1.00 84.75 79 LYS A N 1
ATOM 610 C CA . LYS A 1 79 ? 17.274 4.598 -31.790 1.00 84.75 79 LYS A CA 1
ATOM 611 C C . LYS A 1 79 ? 18.275 4.416 -32.939 1.00 84.75 79 LYS A C 1
ATOM 613 O O . LYS A 1 79 ? 18.357 3.319 -33.478 1.00 84.75 79 LYS A O 1
ATOM 618 N N . GLN A 1 80 ? 19.033 5.461 -33.273 1.00 82.81 80 GLN A N 1
ATOM 619 C CA . GLN A 1 80 ? 20.028 5.461 -34.352 1.00 82.81 80 GLN A CA 1
ATOM 620 C C . GLN A 1 80 ? 21.296 4.682 -33.984 1.00 82.81 80 GLN A C 1
ATOM 622 O O . GLN A 1 80 ? 21.986 4.201 -34.868 1.00 82.81 80 GLN A O 1
ATOM 627 N N . THR A 1 81 ? 21.577 4.496 -32.693 1.00 82.88 81 THR A N 1
ATOM 628 C CA . THR A 1 81 ? 22.727 3.716 -32.211 1.00 82.88 81 THR A CA 1
ATOM 629 C C . THR A 1 81 ? 22.333 2.297 -31.787 1.00 82.88 81 THR A C 1
ATOM 631 O O . THR A 1 81 ? 23.045 1.663 -31.013 1.00 82.88 81 THR A O 1
ATOM 634 N N . SER A 1 82 ? 21.159 1.811 -32.211 1.00 83.56 82 SER A N 1
ATOM 635 C CA . SER A 1 82 ? 20.635 0.505 -31.798 1.00 83.56 82 SER A CA 1
ATOM 636 C C . SER A 1 82 ? 20.958 -0.596 -32.817 1.00 83.56 82 SER A C 1
ATOM 638 O O . SER A 1 82 ? 20.877 -0.342 -34.021 1.00 83.56 82 SER A O 1
ATOM 640 N N . PRO A 1 83 ? 21.206 -1.847 -32.380 1.00 83.75 83 PRO A N 1
ATOM 641 C CA . PRO A 1 83 ? 21.409 -2.975 -33.294 1.00 83.75 83 PRO A CA 1
ATOM 642 C C . PRO A 1 83 ? 20.272 -3.147 -34.310 1.00 83.75 83 PRO A C 1
ATOM 644 O O . PRO A 1 83 ? 20.494 -3.398 -35.491 1.00 83.75 83 PRO A O 1
ATOM 647 N N . SER A 1 84 ? 19.027 -2.926 -33.875 1.00 87.75 84 SER A N 1
ATOM 648 C CA . SER A 1 84 ? 17.837 -2.997 -34.731 1.00 87.75 84 SER A CA 1
ATOM 649 C C . SER A 1 84 ? 17.824 -1.960 -35.857 1.00 87.75 84 SER A C 1
ATOM 651 O O . SER A 1 84 ? 17.170 -2.190 -36.875 1.00 87.75 84 SER A O 1
ATOM 653 N N . HIS A 1 85 ? 18.496 -0.820 -35.678 1.00 89.69 85 HIS A N 1
ATOM 654 C CA . HIS A 1 85 ? 18.666 0.182 -36.726 1.00 89.69 85 HIS A CA 1
ATOM 655 C C . HIS A 1 85 ? 19.691 -0.298 -37.753 1.00 89.69 85 HIS A C 1
ATOM 657 O O . HIS A 1 85 ? 19.345 -0.438 -38.924 1.00 89.69 85 HIS A O 1
ATOM 663 N N . PHE A 1 86 ? 20.893 -0.672 -37.307 1.00 89.06 86 PHE A N 1
ATOM 664 C CA . PHE A 1 86 ? 21.976 -1.119 -38.189 1.00 89.06 86 PHE A CA 1
ATOM 665 C C . PHE A 1 86 ? 21.625 -2.387 -38.974 1.00 89.06 86 PHE A C 1
ATOM 667 O O . PHE A 1 86 ? 21.908 -2.480 -40.168 1.00 89.06 86 PHE A O 1
ATOM 674 N N . ASN A 1 87 ? 20.900 -3.326 -38.360 1.00 89.75 87 ASN A N 1
ATOM 675 C CA . ASN A 1 87 ? 20.444 -4.550 -39.023 1.00 89.75 87 ASN A CA 1
ATOM 676 C C . ASN A 1 87 ? 19.555 -4.291 -40.252 1.00 89.75 87 ASN A C 1
ATOM 678 O O . ASN A 1 87 ? 19.476 -5.155 -41.126 1.00 89.75 87 ASN A O 1
ATOM 682 N N . LYS A 1 88 ? 18.910 -3.119 -40.346 1.00 91.62 88 LYS A N 1
ATOM 683 C CA . LYS A 1 88 ? 18.054 -2.722 -41.477 1.00 91.62 88 LYS A CA 1
ATOM 684 C C . LYS A 1 88 ? 18.786 -1.908 -42.550 1.00 91.62 88 LYS A C 1
ATOM 686 O O . LYS A 1 88 ? 18.242 -1.740 -43.636 1.00 91.62 88 LYS A O 1
ATOM 691 N N . MET A 1 89 ? 19.991 -1.417 -42.266 1.00 91.38 89 MET A N 1
ATOM 692 C CA . MET A 1 89 ? 20.761 -0.562 -43.178 1.00 91.38 89 MET A CA 1
ATOM 693 C C . MET A 1 89 ? 21.427 -1.374 -44.286 1.00 91.38 89 MET A C 1
ATOM 695 O O . MET A 1 89 ? 21.723 -2.560 -44.104 1.00 91.38 89 MET A O 1
ATOM 699 N N . LYS A 1 90 ? 21.688 -0.755 -45.438 1.00 93.12 90 LYS A N 1
ATOM 700 C CA . LYS A 1 90 ? 22.398 -1.395 -46.561 1.00 93.12 90 LYS A CA 1
ATOM 701 C C . LYS A 1 90 ? 23.915 -1.351 -46.342 1.00 93.12 90 LYS A C 1
ATOM 703 O O . LYS A 1 90 ? 24.428 -0.499 -45.627 1.00 93.12 90 LYS A O 1
ATOM 708 N N . VAL A 1 91 ? 24.656 -2.261 -46.981 1.00 90.50 91 VAL A N 1
ATOM 709 C CA . VAL A 1 91 ? 26.130 -2.348 -46.850 1.00 90.50 91 VAL A CA 1
ATOM 710 C C . VAL A 1 91 ? 26.859 -1.023 -47.150 1.00 90.50 91 VAL A C 1
ATOM 712 O O . VAL A 1 91 ? 27.756 -0.683 -46.383 1.00 90.50 91 VAL A O 1
ATOM 715 N N . PRO A 1 92 ? 26.488 -0.230 -48.179 1.00 90.88 92 PRO A N 1
ATOM 716 C CA . PRO A 1 92 ? 27.125 1.068 -48.418 1.00 90.88 92 PRO A CA 1
ATOM 717 C C . PRO A 1 92 ? 26.963 2.052 -47.251 1.00 90.88 92 PRO A C 1
ATOM 719 O O . PRO A 1 92 ? 27.908 2.750 -46.901 1.00 90.88 92 PRO A O 1
ATOM 722 N N . GLU A 1 93 ? 25.795 2.059 -46.607 1.00 92.31 93 GLU A N 1
ATOM 723 C CA . GLU A 1 93 ? 25.501 2.936 -45.468 1.00 92.31 93 GLU A CA 1
ATOM 724 C C . GLU A 1 93 ? 26.281 2.501 -44.218 1.00 92.31 93 GLU A C 1
ATOM 726 O O . GLU A 1 93 ? 26.820 3.336 -43.497 1.00 92.31 93 GLU A O 1
ATOM 731 N N . LEU A 1 94 ? 26.402 1.187 -43.993 1.00 91.31 94 LEU A N 1
ATOM 732 C CA . LEU A 1 94 ? 27.223 0.636 -42.910 1.00 91.31 94 LEU A CA 1
ATOM 733 C C . LEU A 1 94 ? 28.708 0.985 -43.093 1.00 91.31 94 LEU A C 1
ATOM 735 O O . LEU A 1 94 ? 29.375 1.331 -42.125 1.00 91.31 94 LEU A O 1
ATOM 739 N N . ASN A 1 95 ? 29.219 0.942 -44.328 1.00 89.62 95 ASN A N 1
ATOM 740 C CA . ASN A 1 95 ? 30.591 1.360 -44.628 1.00 89.62 95 ASN A CA 1
ATOM 741 C C . ASN A 1 95 ? 30.814 2.853 -44.354 1.00 89.62 95 ASN A C 1
ATOM 743 O O . ASN A 1 95 ? 31.845 3.208 -43.793 1.00 89.62 95 ASN A O 1
ATOM 747 N N . ALA A 1 96 ? 29.861 3.717 -44.717 1.00 90.19 96 ALA A N 1
ATOM 748 C CA . ALA A 1 96 ? 29.952 5.147 -44.420 1.00 90.19 96 ALA A CA 1
ATOM 749 C C . ALA A 1 96 ? 30.049 5.399 -42.906 1.00 90.19 96 ALA A C 1
ATOM 751 O O . ALA A 1 96 ? 30.971 6.072 -42.458 1.00 90.19 96 ALA A O 1
ATOM 752 N N . ILE A 1 97 ? 29.189 4.749 -42.111 1.00 89.81 97 ILE A N 1
ATOM 753 C CA . ILE A 1 97 ? 29.238 4.835 -40.643 1.00 89.81 97 ILE A CA 1
ATOM 754 C C . ILE A 1 97 ? 30.588 4.363 -40.103 1.00 89.81 97 ILE A C 1
ATOM 756 O O . ILE A 1 97 ? 31.170 5.012 -39.239 1.00 89.81 97 ILE A O 1
ATOM 760 N N . CYS A 1 98 ? 31.105 3.237 -40.594 1.00 89.19 98 CYS A N 1
ATOM 761 C CA . CYS A 1 98 ? 32.392 2.733 -40.132 1.00 89.19 98 CYS A CA 1
ATOM 762 C C . CYS A 1 98 ? 33.552 3.702 -40.427 1.00 89.19 98 CYS A C 1
ATOM 764 O O . CYS A 1 98 ? 34.477 3.804 -39.620 1.00 89.19 98 CYS A O 1
ATOM 766 N N . LYS A 1 99 ? 33.510 4.421 -41.555 1.00 88.88 99 LYS A N 1
ATOM 767 C CA . LYS A 1 99 ? 34.499 5.458 -41.884 1.00 88.88 99 LYS A CA 1
ATOM 768 C C . LYS A 1 99 ? 34.361 6.674 -40.972 1.00 88.88 99 LYS A C 1
ATOM 770 O O . LYS A 1 99 ? 35.361 7.115 -40.413 1.00 88.88 99 LYS A O 1
ATOM 775 N N . ASP A 1 100 ? 33.136 7.146 -40.751 1.00 89.06 100 ASP A N 1
ATOM 776 C CA . ASP A 1 100 ? 32.853 8.291 -39.874 1.00 89.06 100 ASP A CA 1
ATOM 777 C C . ASP A 1 100 ? 33.268 8.023 -38.419 1.00 89.06 100 ASP A C 1
ATOM 779 O O . ASP A 1 100 ? 33.791 8.902 -37.736 1.00 89.06 100 ASP A O 1
ATOM 783 N N . LEU A 1 101 ? 33.076 6.789 -37.945 1.00 88.25 101 LEU A N 1
ATOM 784 C CA . LEU A 1 101 ? 33.506 6.342 -36.617 1.00 88.25 101 LEU A CA 1
ATOM 785 C C . LEU A 1 101 ? 35.003 5.997 -36.545 1.00 88.25 101 LEU A C 1
ATOM 787 O O . LEU A 1 101 ? 35.483 5.644 -35.468 1.00 88.25 101 LEU A O 1
ATOM 791 N N . GLN A 1 102 ? 35.725 6.075 -37.668 1.00 88.75 102 GLN A N 1
ATOM 792 C CA . GLN A 1 102 ? 37.140 5.713 -37.802 1.00 88.75 102 GLN A CA 1
ATOM 793 C C . GLN A 1 102 ? 37.449 4.273 -37.339 1.00 88.75 102 GLN A C 1
ATOM 795 O O . GLN A 1 102 ? 38.496 4.006 -36.754 1.00 88.75 102 GLN A O 1
ATOM 800 N N . ILE A 1 103 ? 36.536 3.326 -37.599 1.00 85.88 103 ILE A N 1
ATOM 801 C CA . ILE A 1 103 ? 36.660 1.899 -37.221 1.00 85.88 103 ILE A CA 1
ATOM 802 C C . ILE A 1 103 ? 37.126 0.988 -38.376 1.00 85.88 103 ILE A C 1
ATOM 804 O O . ILE A 1 103 ? 37.150 -0.241 -38.233 1.00 85.88 103 ILE A O 1
ATOM 808 N N . MET A 1 104 ? 37.490 1.581 -39.517 1.00 83.75 104 MET A N 1
ATOM 809 C CA . MET A 1 104 ? 38.053 0.915 -40.699 1.00 83.75 104 MET A CA 1
ATOM 810 C C . MET A 1 104 ? 39.054 1.823 -41.428 1.00 83.75 104 MET A C 1
ATOM 812 O O . MET A 1 104 ? 38.894 3.044 -41.419 1.00 83.75 104 MET A O 1
ATOM 816 N N . GLY A 1 105 ? 40.068 1.228 -42.057 1.00 78.06 105 GLY A N 1
ATOM 817 C CA . GLY A 1 105 ? 41.037 1.915 -42.915 1.00 78.06 105 GLY A CA 1
ATOM 818 C C . GLY A 1 105 ? 40.510 2.187 -44.329 1.00 78.06 105 GLY A C 1
ATOM 819 O O . GLY A 1 105 ? 39.473 1.665 -44.738 1.00 78.06 105 GLY A O 1
ATOM 820 N N . GLU A 1 106 ? 41.238 2.994 -45.106 1.00 72.25 106 GLU A N 1
ATOM 821 C CA . GLU A 1 106 ? 40.818 3.410 -46.459 1.00 72.25 106 GLU A CA 1
ATOM 822 C C . GLU A 1 106 ? 40.669 2.245 -47.452 1.00 72.25 106 GLU A C 1
ATOM 824 O O . GLU A 1 106 ? 39.827 2.313 -48.349 1.00 72.25 106 GLU A O 1
ATOM 829 N N . HIS A 1 107 ? 41.434 1.166 -47.260 1.00 75.12 107 HIS A N 1
ATOM 830 C CA . HIS A 1 107 ? 41.452 -0.018 -48.126 1.00 75.12 107 HIS A CA 1
ATOM 831 C C . HIS A 1 107 ? 40.705 -1.230 -47.545 1.00 75.12 107 HIS A C 1
ATOM 833 O O . HIS A 1 107 ? 40.748 -2.318 -48.120 1.00 75.12 107 HIS A O 1
ATOM 839 N N . ASP A 1 108 ? 40.019 -1.062 -46.414 1.00 81.62 108 ASP A N 1
ATOM 840 C CA . ASP A 1 108 ? 39.303 -2.160 -45.775 1.00 81.62 108 ASP A CA 1
ATOM 841 C C . ASP A 1 108 ? 37.998 -2.483 -46.515 1.00 81.62 108 ASP A C 1
ATOM 843 O O . ASP A 1 108 ? 37.133 -1.627 -46.729 1.00 81.62 108 ASP A O 1
ATOM 847 N N . HIS A 1 109 ? 37.810 -3.765 -46.831 1.00 82.50 109 HIS A N 1
ATOM 848 C CA . HIS A 1 109 ? 36.569 -4.290 -47.392 1.00 82.50 109 HIS A CA 1
ATOM 849 C C . HIS A 1 109 ? 36.050 -5.443 -46.537 1.00 82.50 109 HIS A C 1
ATOM 851 O O . HIS A 1 109 ? 36.617 -6.534 -46.514 1.00 82.50 109 HIS A O 1
ATOM 857 N N . PHE A 1 110 ? 34.942 -5.202 -45.837 1.00 87.56 110 PHE A N 1
ATOM 858 C CA . PHE A 1 110 ? 34.343 -6.175 -44.930 1.00 87.56 110 PHE A CA 1
ATOM 859 C C . PHE A 1 110 ? 32.993 -6.679 -45.429 1.00 87.56 110 PHE A C 1
ATOM 861 O O . PHE A 1 110 ? 32.203 -5.959 -46.044 1.00 87.56 110 PHE A O 1
ATOM 868 N N . THR A 1 111 ? 32.699 -7.935 -45.099 1.00 91.12 111 THR A N 1
ATOM 869 C CA . THR A 1 111 ? 31.369 -8.510 -45.294 1.00 91.12 111 THR A CA 1
ATOM 870 C C . THR A 1 111 ? 30.367 -7.857 -44.337 1.00 91.12 111 THR A C 1
ATOM 872 O O . THR A 1 111 ? 30.728 -7.355 -43.269 1.00 91.12 111 THR A O 1
ATOM 875 N N . ARG A 1 112 ? 29.074 -7.885 -44.687 1.00 90.19 112 ARG A N 1
ATOM 876 C CA . ARG A 1 112 ? 27.999 -7.329 -43.843 1.00 90.19 112 ARG A CA 1
ATOM 877 C C . ARG A 1 112 ? 28.067 -7.792 -42.373 1.00 90.19 112 ARG A C 1
ATOM 879 O O . ARG A 1 112 ? 27.936 -6.926 -41.509 1.00 90.19 112 ARG A O 1
ATOM 886 N N . PRO A 1 113 ? 28.268 -9.090 -42.055 1.00 92.19 113 PRO A N 1
ATOM 887 C CA . PRO A 1 113 ? 28.362 -9.535 -40.665 1.00 92.19 113 PRO A CA 1
ATOM 888 C C . PRO A 1 113 ? 29.518 -8.882 -39.900 1.00 92.19 113 PRO A C 1
ATOM 890 O O . PRO A 1 113 ? 29.339 -8.490 -38.752 1.00 92.19 113 PRO A O 1
ATOM 893 N N . ILE A 1 114 ? 30.675 -8.704 -40.548 1.00 91.12 114 ILE A N 1
ATOM 894 C CA . ILE A 1 114 ? 31.854 -8.078 -39.935 1.00 91.12 114 ILE A CA 1
ATOM 895 C C . ILE A 1 114 ? 31.604 -6.585 -39.683 1.00 91.12 114 ILE A C 1
ATOM 897 O O . ILE A 1 114 ? 31.937 -6.087 -38.610 1.00 91.12 114 ILE A O 1
ATOM 901 N N . LEU A 1 115 ? 30.968 -5.879 -40.627 1.00 91.31 115 LEU A N 1
ATOM 902 C CA . LEU A 1 115 ? 30.589 -4.470 -40.450 1.00 91.31 115 LEU A CA 1
ATOM 903 C C . LEU A 1 115 ? 29.654 -4.281 -39.253 1.00 91.31 115 LEU A C 1
ATOM 905 O O . LEU A 1 115 ? 29.902 -3.430 -38.403 1.00 91.31 115 LEU A O 1
ATOM 909 N N . LEU A 1 116 ? 28.604 -5.102 -39.162 1.00 91.62 116 LEU A N 1
ATOM 910 C CA . LEU A 1 116 ? 27.672 -5.063 -38.033 1.00 91.62 116 LEU A CA 1
ATOM 911 C C . LEU A 1 116 ? 28.378 -5.391 -36.716 1.00 91.62 116 LEU A C 1
ATOM 913 O O . LEU A 1 116 ? 28.146 -4.701 -35.729 1.00 91.62 116 LEU A O 1
ATOM 917 N N . GLY A 1 117 ? 29.272 -6.384 -36.712 1.00 90.94 117 GLY A N 1
ATOM 918 C CA . GLY A 1 117 ? 30.091 -6.729 -35.550 1.00 90.94 117 GLY A CA 1
ATOM 919 C C . GLY A 1 117 ? 30.918 -5.546 -35.046 1.00 90.94 117 GLY A C 1
ATOM 920 O O . GLY A 1 117 ? 30.808 -5.187 -33.878 1.00 90.94 117 GLY A O 1
ATOM 921 N N . LYS A 1 118 ? 31.661 -4.877 -35.937 1.00 91.19 118 LYS A N 1
ATOM 922 C CA . LYS A 1 118 ? 32.483 -3.702 -35.592 1.00 91.19 118 LYS A CA 1
ATOM 923 C C . LYS A 1 118 ? 31.652 -2.529 -35.068 1.00 91.19 118 LYS A C 1
ATOM 925 O O . LYS A 1 118 ? 32.031 -1.893 -34.087 1.00 91.19 118 LYS A O 1
ATOM 930 N N . ILE A 1 119 ? 30.510 -2.244 -35.696 1.00 91.19 119 ILE A N 1
ATOM 931 C CA . ILE A 1 119 ? 29.601 -1.176 -35.251 1.00 91.19 119 ILE A CA 1
ATOM 932 C C . ILE A 1 119 ? 29.019 -1.508 -33.872 1.00 91.19 119 ILE A C 1
ATOM 934 O O . ILE A 1 119 ? 28.978 -0.645 -32.994 1.00 91.19 119 ILE A O 1
ATOM 938 N N . HIS A 1 120 ? 28.582 -2.752 -33.664 1.00 89.56 120 HIS A N 1
ATOM 939 C CA . HIS A 1 120 ? 28.057 -3.195 -32.376 1.00 89.56 120 HIS A CA 1
ATOM 940 C C . HIS A 1 120 ? 29.115 -3.102 -31.281 1.00 89.56 120 HIS A C 1
ATOM 942 O O . HIS A 1 120 ? 28.829 -2.511 -30.248 1.00 89.56 120 HIS A O 1
ATOM 948 N N . GLU A 1 121 ? 30.333 -3.584 -31.524 1.00 90.88 121 GLU A N 1
ATOM 949 C CA . GLU A 1 121 ? 31.446 -3.506 -30.573 1.00 90.88 121 GLU A CA 1
ATOM 950 C C . GLU A 1 121 ? 31.786 -2.052 -30.208 1.00 90.88 121 GLU A C 1
ATOM 952 O O . GLU A 1 121 ? 31.967 -1.717 -29.034 1.00 90.88 121 GLU A O 1
ATOM 957 N N . TYR A 1 122 ? 31.812 -1.149 -31.194 1.00 91.56 122 TYR A N 1
ATOM 958 C CA . TYR A 1 122 ? 32.047 0.272 -30.944 1.00 91.56 122 TYR A CA 1
ATOM 959 C C . TYR A 1 122 ? 30.990 0.864 -30.003 1.00 91.56 122 TYR A C 1
ATOM 961 O O . TYR A 1 122 ? 31.327 1.471 -28.982 1.00 91.56 122 TYR A O 1
ATOM 969 N N . TYR A 1 123 ? 29.703 0.683 -30.315 1.00 89.62 123 TYR A N 1
ATOM 970 C CA . TYR A 1 123 ? 28.622 1.248 -29.505 1.00 89.62 123 TYR A CA 1
ATOM 971 C C . TYR A 1 123 ? 28.432 0.512 -28.179 1.00 89.62 123 TYR A C 1
ATOM 973 O O . TYR A 1 123 ? 28.083 1.147 -27.187 1.00 89.62 123 TYR A O 1
ATOM 981 N N . GLU A 1 124 ? 28.737 -0.779 -28.097 1.00 88.19 124 GLU A N 1
ATOM 982 C CA . GLU A 1 124 ? 28.781 -1.512 -26.833 1.00 88.19 124 GLU A CA 1
ATOM 983 C C . GLU A 1 124 ? 29.847 -0.935 -25.900 1.00 88.19 124 GLU A C 1
ATOM 985 O O . GLU A 1 124 ? 29.603 -0.820 -24.700 1.00 88.19 124 GLU A O 1
ATOM 990 N N . ASN A 1 125 ? 30.973 -0.457 -26.437 1.00 89.06 125 ASN A N 1
ATOM 991 C CA . ASN A 1 125 ? 32.038 0.198 -25.676 1.00 89.06 125 ASN A CA 1
ATOM 992 C C . ASN A 1 125 ? 31.780 1.687 -25.409 1.00 89.06 125 ASN A C 1
ATOM 994 O O . ASN A 1 125 ? 32.113 2.177 -24.327 1.00 89.06 125 ASN A O 1
ATOM 998 N N . LYS A 1 126 ? 31.095 2.406 -26.302 1.00 90.62 126 LYS A N 1
ATOM 999 C CA . LYS A 1 126 ? 30.865 3.857 -26.171 1.00 90.62 126 LYS A CA 1
ATOM 1000 C C . LYS A 1 126 ? 29.512 4.264 -25.598 1.00 90.62 126 LYS A C 1
ATOM 1002 O O . LYS A 1 126 ? 29.420 5.353 -25.041 1.00 90.62 126 LYS A O 1
ATOM 1007 N N . CYS A 1 127 ? 28.484 3.424 -25.648 1.00 92.38 127 CYS A N 1
ATOM 1008 C CA . CYS A 1 127 ? 27.175 3.753 -25.086 1.00 92.38 127 CYS A CA 1
ATOM 1009 C C . CYS A 1 127 ? 27.012 3.291 -23.639 1.00 92.38 127 CYS A C 1
ATOM 1011 O O . CYS A 1 127 ? 27.556 2.273 -23.208 1.00 92.38 127 CYS A O 1
ATOM 1013 N N . PHE A 1 128 ? 26.188 4.017 -22.892 1.00 94.38 128 PHE A N 1
ATOM 1014 C CA . PHE A 1 128 ? 25.615 3.523 -21.646 1.00 94.38 128 PHE A CA 1
ATOM 1015 C C . PHE A 1 128 ? 24.613 2.387 -21.883 1.00 94.38 128 PHE A C 1
ATOM 1017 O O . PHE A 1 128 ? 23.919 2.364 -22.898 1.00 94.38 128 PHE A O 1
ATOM 1024 N N . VAL A 1 129 ? 24.447 1.518 -20.886 1.00 91.31 129 VAL A N 1
ATOM 1025 C CA . VAL A 1 129 ? 23.350 0.544 -20.830 1.00 91.31 129 VAL A CA 1
ATOM 1026 C C . VAL A 1 129 ? 22.190 1.153 -20.032 1.00 91.31 129 VAL A C 1
ATOM 1028 O O . VAL A 1 129 ? 22.384 1.531 -18.873 1.00 91.31 129 VAL A O 1
ATOM 1031 N N . PRO A 1 130 ? 20.980 1.300 -20.604 1.00 91.06 130 PRO A N 1
ATOM 1032 C CA . PRO A 1 130 ? 19.825 1.793 -19.863 1.00 91.06 130 PRO A CA 1
ATOM 1033 C C . PRO A 1 130 ? 19.417 0.803 -18.772 1.00 91.06 130 PRO A C 1
ATOM 1035 O O . PRO A 1 130 ? 19.226 -0.384 -19.032 1.00 91.06 130 PRO A O 1
ATOM 1038 N N . ILE A 1 131 ? 19.221 1.300 -17.555 1.00 89.56 131 ILE A N 1
ATOM 1039 C CA . ILE A 1 131 ? 18.685 0.495 -16.459 1.00 89.56 131 ILE A CA 1
ATOM 1040 C C . ILE A 1 131 ? 17.169 0.458 -16.615 1.00 89.56 131 ILE A C 1
ATOM 1042 O O . ILE A 1 131 ? 16.487 1.480 -16.481 1.00 89.56 131 ILE A O 1
ATOM 1046 N N . VAL A 1 132 ? 16.632 -0.728 -16.894 1.00 80.44 132 VAL A N 1
ATOM 1047 C CA . VAL A 1 132 ? 15.187 -0.942 -16.971 1.00 80.44 132 VAL A CA 1
ATOM 1048 C C . VAL A 1 132 ? 14.632 -1.021 -15.554 1.00 80.44 132 VAL A C 1
ATOM 1050 O O . VAL A 1 132 ? 14.572 -2.082 -14.937 1.00 80.44 132 VAL A O 1
ATOM 1053 N N . HIS A 1 133 ? 14.198 0.123 -15.029 1.00 69.75 133 HIS A N 1
ATOM 1054 C CA . HIS A 1 133 ? 13.382 0.142 -13.821 1.00 69.75 133 HIS A CA 1
ATOM 1055 C C . HIS A 1 133 ? 12.017 -0.443 -14.160 1.00 69.75 133 HIS A C 1
ATOM 1057 O O . HIS A 1 133 ? 11.273 0.137 -14.958 1.00 69.75 133 HIS A O 1
ATOM 1063 N N . LYS A 1 134 ? 11.659 -1.578 -13.550 1.00 64.00 134 LYS A N 1
ATOM 1064 C CA . LYS A 1 134 ? 10.261 -2.016 -13.562 1.00 64.00 134 LYS A CA 1
ATOM 1065 C C . LYS A 1 134 ? 9.439 -0.879 -12.962 1.00 64.00 134 LYS A C 1
ATOM 1067 O O . LYS A 1 134 ? 9.726 -0.428 -11.853 1.00 64.00 134 LYS A O 1
ATOM 1072 N N . LYS A 1 135 ? 8.456 -0.373 -13.717 1.00 62.56 135 LYS A N 1
ATOM 1073 C CA . LYS A 1 135 ? 7.513 0.613 -13.182 1.00 62.56 135 LYS A CA 1
ATOM 1074 C C . LYS A 1 135 ? 6.927 0.034 -11.899 1.00 62.56 135 LYS A C 1
ATOM 1076 O O . LYS A 1 135 ? 6.549 -1.137 -11.875 1.00 62.56 135 LYS A O 1
ATOM 1081 N N . LYS A 1 136 ? 6.863 0.856 -10.853 1.00 66.69 136 LYS A N 1
ATOM 1082 C CA . LYS A 1 136 ? 6.167 0.498 -9.622 1.00 66.69 136 LYS A CA 1
ATOM 1083 C C . LYS A 1 136 ? 4.739 0.111 -9.992 1.00 66.69 136 LYS A C 1
ATOM 1085 O O . LYS A 1 136 ? 4.007 0.961 -10.500 1.00 66.69 136 LYS A O 1
ATOM 1090 N N . LYS A 1 137 ? 4.369 -1.157 -9.791 1.00 68.06 137 LYS A N 1
ATOM 1091 C CA . LYS A 1 137 ? 2.985 -1.593 -9.987 1.00 68.06 137 LYS A CA 1
ATOM 1092 C C . LYS A 1 137 ? 2.128 -0.824 -8.992 1.00 68.06 137 LYS A C 1
ATOM 1094 O O . LYS A 1 137 ? 2.371 -0.879 -7.784 1.00 68.06 137 LYS A O 1
ATOM 1099 N N . SER A 1 138 ? 1.173 -0.051 -9.494 1.00 77.94 138 SER A N 1
ATOM 1100 C CA . SER A 1 138 ? 0.205 0.596 -8.623 1.00 77.94 138 SER A CA 1
ATOM 1101 C C . SER A 1 138 ? -0.779 -0.443 -8.087 1.00 77.94 138 SER A C 1
ATOM 1103 O O . SER A 1 138 ? -0.891 -1.552 -8.611 1.00 77.94 138 SER A O 1
ATOM 1105 N N . ALA A 1 139 ? -1.550 -0.067 -7.067 1.00 75.75 139 ALA A N 1
ATOM 1106 C CA . ALA A 1 139 ? -2.633 -0.914 -6.581 1.00 75.75 139 ALA A CA 1
ATOM 1107 C C . ALA A 1 139 ? -3.659 -1.249 -7.676 1.00 75.75 139 ALA A C 1
ATOM 1109 O O . ALA A 1 139 ? -4.303 -2.284 -7.572 1.00 75.75 139 ALA A O 1
ATOM 1110 N N . ASN A 1 140 ? -3.787 -0.417 -8.716 1.00 78.44 140 ASN A N 1
ATOM 1111 C CA . ASN A 1 140 ? -4.682 -0.669 -9.843 1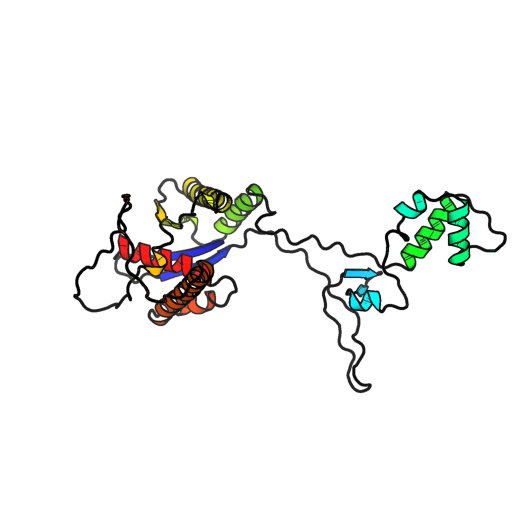.00 78.44 140 ASN A CA 1
ATOM 1112 C C . ASN A 1 140 ? -4.103 -1.682 -10.843 1.00 78.44 140 ASN A C 1
ATOM 1114 O O . ASN A 1 140 ? -4.873 -2.390 -11.485 1.00 78.44 140 ASN A O 1
ATOM 1118 N N . ASP A 1 141 ? -2.775 -1.792 -10.929 1.00 81.31 141 ASP A N 1
ATOM 1119 C CA . ASP A 1 141 ? -2.087 -2.662 -11.894 1.00 81.31 141 ASP A CA 1
ATOM 1120 C C . ASP A 1 141 ? -1.861 -4.084 -11.367 1.00 81.31 141 ASP A C 1
ATOM 1122 O O . ASP A 1 141 ? -1.660 -5.016 -12.143 1.00 81.31 141 ASP A O 1
ATOM 1126 N N . THR A 1 142 ? -1.854 -4.267 -10.046 1.00 85.12 142 THR A N 1
ATOM 1127 C CA . THR A 1 142 ? -1.777 -5.600 -9.434 1.00 85.12 142 THR A CA 1
ATOM 1128 C C . THR A 1 142 ? -3.082 -6.350 -9.695 1.00 85.12 142 THR A C 1
ATOM 1130 O O . THR A 1 142 ? -4.146 -5.747 -9.659 1.00 85.12 142 THR A O 1
ATOM 1133 N N . ASP A 1 143 ? -3.064 -7.653 -9.940 1.00 89.75 143 ASP A N 1
ATOM 1134 C CA . ASP A 1 143 ? -4.297 -8.429 -10.096 1.00 89.75 143 ASP A CA 1
ATOM 1135 C C . ASP A 1 143 ? -4.895 -8.837 -8.732 1.00 89.75 143 ASP A C 1
ATOM 1137 O O . ASP A 1 143 ? -4.211 -8.885 -7.704 1.00 89.75 143 ASP A O 1
ATOM 1141 N N . LEU A 1 144 ? -6.201 -9.122 -8.709 1.00 91.81 144 LEU A N 1
ATOM 1142 C CA . LEU A 1 144 ? -6.918 -9.480 -7.481 1.00 91.81 144 LEU A CA 1
ATOM 1143 C C . LEU A 1 144 ? -6.481 -10.836 -6.900 1.00 91.81 144 LEU A C 1
ATOM 1145 O O . LEU A 1 144 ? -6.568 -11.019 -5.688 1.00 91.81 144 LEU A O 1
ATOM 1149 N N . ILE A 1 145 ? -5.973 -11.761 -7.722 1.00 92.50 145 ILE A N 1
ATOM 1150 C CA . ILE A 1 145 ? -5.490 -13.070 -7.256 1.00 92.50 145 ILE A CA 1
ATOM 1151 C C . ILE A 1 145 ? -4.211 -12.876 -6.438 1.00 92.50 145 ILE A C 1
ATOM 1153 O O . ILE A 1 145 ? -4.085 -13.426 -5.343 1.00 92.50 145 ILE A O 1
ATOM 1157 N N . THR A 1 146 ? -3.282 -12.054 -6.929 1.00 91.88 146 THR A N 1
ATOM 1158 C CA . THR A 1 146 ? -2.058 -11.674 -6.215 1.00 91.88 146 THR A CA 1
ATOM 1159 C C . THR A 1 146 ? -2.384 -10.972 -4.900 1.00 91.88 146 THR A C 1
ATOM 1161 O O . THR A 1 146 ? -1.820 -11.330 -3.864 1.00 91.88 146 THR A O 1
ATOM 1164 N N . ILE A 1 147 ? -3.341 -10.035 -4.905 1.00 93.31 147 ILE A N 1
ATOM 1165 C CA . ILE A 1 147 ? -3.808 -9.369 -3.677 1.00 93.31 147 ILE A CA 1
ATOM 1166 C C . ILE A 1 147 ? -4.384 -10.385 -2.687 1.00 93.31 147 ILE A C 1
ATOM 1168 O O . ILE A 1 147 ? -3.983 -10.372 -1.527 1.00 93.31 147 ILE A O 1
ATOM 1172 N N . GLY A 1 148 ? -5.274 -11.280 -3.125 1.00 94.62 148 GLY A N 1
ATOM 1173 C CA . GLY A 1 148 ? -5.894 -12.290 -2.261 1.00 94.62 148 GLY A CA 1
ATOM 1174 C C . GLY A 1 148 ? -4.874 -13.256 -1.650 1.00 94.62 148 GLY A C 1
ATOM 1175 O O . GLY A 1 148 ? -4.883 -13.489 -0.442 1.00 94.62 148 GLY A O 1
ATOM 1176 N N . LYS A 1 149 ? -3.922 -13.754 -2.453 1.00 94.19 149 LYS A N 1
ATOM 1177 C CA . LYS A 1 149 ? -2.816 -14.600 -1.967 1.00 94.19 149 LYS A CA 1
ATOM 1178 C C . LYS A 1 149 ? -1.964 -13.877 -0.926 1.00 94.19 149 LYS A C 1
ATOM 1180 O O . LYS A 1 149 ? -1.640 -14.456 0.109 1.00 94.19 149 LYS A O 1
ATOM 1185 N N . LYS A 1 150 ? -1.608 -12.613 -1.184 1.00 94.00 150 LYS A N 1
ATOM 1186 C CA . LYS A 1 150 ? -0.771 -11.836 -0.264 1.00 94.00 150 LYS A CA 1
ATOM 1187 C C . LYS A 1 150 ? -1.519 -11.451 1.009 1.00 94.00 150 LYS A C 1
ATOM 1189 O O . LYS A 1 150 ? -0.916 -11.485 2.074 1.00 94.00 150 LYS A O 1
ATOM 1194 N N . MET A 1 151 ? -2.810 -11.138 0.905 1.00 95.94 151 MET A N 1
ATOM 1195 C CA . MET A 1 151 ? -3.691 -10.895 2.046 1.00 95.94 151 MET A CA 1
ATOM 1196 C C . MET A 1 151 ? -3.725 -12.111 2.969 1.00 95.94 151 MET A C 1
ATOM 1198 O O . MET A 1 151 ? -3.432 -11.955 4.146 1.00 95.94 151 MET A O 1
ATOM 1202 N N . LYS A 1 152 ? -3.992 -13.312 2.435 1.00 96.12 152 LYS A N 1
ATOM 1203 C CA . LYS A 1 152 ? -3.993 -14.552 3.225 1.00 96.12 152 LYS A CA 1
ATOM 1204 C C . LYS A 1 152 ? -2.663 -14.767 3.950 1.00 96.12 152 LYS A C 1
ATOM 1206 O O . LYS A 1 152 ? -2.656 -15.025 5.144 1.00 96.12 152 LYS A O 1
ATOM 1211 N N . LEU A 1 153 ? -1.548 -14.641 3.229 1.00 95.88 153 LEU A N 1
ATOM 1212 C CA . LEU A 1 153 ? -0.216 -14.831 3.804 1.00 95.88 153 LEU A CA 1
ATOM 1213 C C . LEU A 1 153 ? 0.061 -13.834 4.935 1.00 95.88 153 LEU A C 1
ATOM 1215 O O . LEU A 1 153 ? 0.486 -14.247 6.001 1.00 95.88 153 LEU A O 1
ATOM 1219 N N . LEU A 1 154 ? -0.198 -12.542 4.713 1.00 96.12 154 LEU A N 1
ATOM 1220 C CA . LEU A 1 154 ? 0.091 -11.505 5.705 1.00 96.12 154 LEU A CA 1
ATOM 1221 C C . LEU A 1 154 ? -0.867 -11.529 6.900 1.00 96.12 154 LEU A C 1
ATOM 1223 O O . LEU A 1 154 ? -0.448 -11.212 8.002 1.00 96.12 154 LEU A O 1
ATOM 1227 N N . LEU A 1 155 ? -2.140 -11.885 6.701 1.00 97.31 155 LEU A N 1
ATOM 1228 C CA . LEU A 1 155 ? -3.077 -12.042 7.815 1.00 97.31 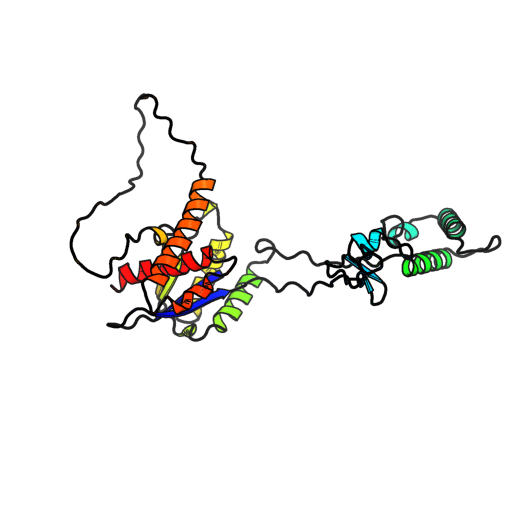155 LEU A CA 1
ATOM 1229 C C . LEU A 1 155 ? -2.666 -13.215 8.710 1.00 97.31 155 LEU A C 1
ATOM 1231 O O . LEU A 1 155 ? -2.678 -13.056 9.922 1.00 97.31 155 LEU A O 1
ATOM 1235 N N . ASN A 1 156 ? -2.224 -14.337 8.132 1.00 96.75 156 ASN A N 1
ATOM 1236 C CA . ASN A 1 156 ? -1.712 -15.484 8.892 1.00 96.75 156 ASN A CA 1
ATOM 1237 C C . ASN A 1 156 ? -0.466 -15.154 9.739 1.00 96.75 156 ASN A C 1
ATOM 1239 O O . ASN A 1 156 ? -0.149 -15.897 10.662 1.00 96.75 156 ASN A O 1
ATOM 1243 N N . GLU A 1 157 ? 0.265 -14.082 9.416 1.00 96.69 157 GLU A N 1
ATOM 1244 C CA . GLU A 1 157 ? 1.433 -13.631 10.186 1.00 96.69 157 GLU A CA 1
ATOM 1245 C C . GLU A 1 157 ? 1.045 -12.798 11.421 1.00 96.69 157 GLU A C 1
ATOM 1247 O O . GLU A 1 157 ? 1.896 -12.560 12.278 1.00 96.69 157 GLU A O 1
ATOM 1252 N N . ILE A 1 158 ? -0.211 -12.349 11.533 1.00 96.44 158 ILE A N 1
ATOM 1253 C CA . ILE A 1 158 ? -0.670 -11.547 12.671 1.00 96.44 158 ILE A CA 1
ATOM 1254 C C . ILE A 1 158 ? -0.876 -12.462 13.894 1.00 96.44 158 ILE A C 1
ATOM 1256 O O . ILE A 1 158 ? -1.667 -13.409 13.822 1.00 96.44 158 ILE A O 1
ATOM 1260 N N . PRO A 1 159 ? -0.220 -12.184 15.038 1.00 94.75 159 PRO A N 1
ATOM 1261 C CA . PRO A 1 159 ? -0.436 -12.941 16.269 1.00 94.75 159 PRO A CA 1
ATOM 1262 C C . PRO A 1 159 ? -1.905 -12.904 16.711 1.00 94.75 159 PRO A C 1
ATOM 1264 O O . PRO A 1 159 ? -2.524 -11.843 16.731 1.00 94.75 159 PRO A O 1
ATOM 1267 N N . GLY A 1 160 ? -2.466 -14.065 17.059 1.00 93.75 160 GLY A N 1
ATOM 1268 C CA . GLY A 1 160 ? -3.855 -14.172 17.522 1.00 93.75 160 GLY A CA 1
ATOM 1269 C C . GLY A 1 160 ? -4.920 -13.974 16.434 1.00 93.75 160 GLY A C 1
ATOM 1270 O O . GLY A 1 160 ? -6.104 -13.909 16.750 1.00 93.75 160 GLY A O 1
ATOM 1271 N N . ILE A 1 161 ? -4.563 -13.914 15.141 1.00 96.25 161 ILE A N 1
ATOM 1272 C CA . ILE A 1 161 ? -5.548 -13.687 14.062 1.00 96.25 161 ILE A CA 1
ATOM 1273 C C . ILE A 1 161 ? -6.661 -14.745 14.012 1.00 96.25 161 ILE A C 1
ATOM 1275 O O . ILE A 1 161 ? -7.783 -14.449 13.604 1.00 96.25 161 ILE A O 1
ATOM 1279 N N . HIS A 1 162 ? -6.356 -15.977 14.424 1.00 94.25 162 HIS A N 1
ATOM 1280 C CA . HIS A 1 162 ? -7.304 -17.091 14.459 1.00 94.25 162 HIS A CA 1
ATOM 1281 C C . HIS A 1 162 ? -8.203 -17.079 15.706 1.00 94.25 162 HIS A C 1
ATOM 1283 O O . HIS A 1 162 ? -9.187 -17.809 15.743 1.00 94.25 162 HIS A O 1
ATOM 1289 N N . GLU A 1 163 ? -7.896 -16.243 16.700 1.00 95.19 163 GLU A N 1
ATOM 1290 C CA . GLU A 1 163 ? -8.679 -16.070 17.933 1.00 95.19 163 GLU A CA 1
ATOM 1291 C C . GLU A 1 163 ? -9.732 -14.961 17.795 1.00 95.19 163 GLU A C 1
ATOM 1293 O O . GLU A 1 163 ? -10.551 -14.752 18.690 1.00 95.19 163 GLU A O 1
ATOM 1298 N N . ILE A 1 164 ? -9.727 -14.237 16.670 1.00 97.12 164 ILE A N 1
ATOM 1299 C CA . ILE A 1 164 ? -10.708 -13.193 16.392 1.00 97.12 164 ILE A CA 1
ATOM 1300 C C . ILE A 1 164 ? -12.108 -13.809 16.384 1.00 97.12 164 ILE A C 1
ATOM 1302 O O . ILE A 1 164 ? -12.373 -14.789 15.691 1.00 97.12 164 ILE A O 1
ATOM 1306 N N . THR A 1 165 ? -13.010 -13.197 17.149 1.00 96.31 165 THR A N 1
ATOM 1307 C CA . THR A 1 165 ? -14.419 -13.604 17.259 1.00 96.31 165 THR A CA 1
ATOM 1308 C C . THR A 1 165 ? -15.352 -12.683 16.474 1.00 96.31 165 THR A C 1
ATOM 1310 O O . THR A 1 165 ? -16.404 -13.117 16.011 1.00 96.31 165 THR A O 1
ATOM 1313 N N . HIS A 1 166 ? -14.959 -11.417 16.303 1.00 97.00 166 HIS A N 1
ATOM 1314 C CA . HIS A 1 166 ? -15.739 -10.381 15.632 1.00 97.00 166 HIS A CA 1
ATOM 1315 C C . HIS A 1 166 ? -14.872 -9.635 14.618 1.00 97.00 166 HIS A C 1
ATOM 1317 O O . HIS A 1 166 ? -13.781 -9.167 14.942 1.00 97.00 166 HIS A O 1
ATOM 1323 N N . VAL A 1 167 ? -15.379 -9.479 13.398 1.00 97.69 167 VAL A N 1
ATOM 1324 C CA . VAL A 1 167 ? -14.732 -8.742 12.312 1.00 97.69 167 VAL A CA 1
ATOM 1325 C C . VAL A 1 167 ? -15.683 -7.665 11.827 1.00 97.69 167 VAL A C 1
ATOM 1327 O O . VAL A 1 167 ? -16.788 -7.934 11.365 1.00 97.69 167 VAL A O 1
ATOM 1330 N N . ILE A 1 168 ? -15.231 -6.423 11.900 1.00 96.75 168 ILE A N 1
ATOM 1331 C CA . ILE A 1 168 ? -16.011 -5.272 11.466 1.00 96.75 168 ILE A CA 1
ATOM 1332 C C . ILE A 1 168 ? -15.337 -4.698 10.234 1.00 96.75 168 ILE A C 1
ATOM 1334 O O . ILE A 1 168 ? -14.135 -4.424 10.246 1.00 96.75 168 ILE A O 1
ATOM 1338 N N . ILE A 1 169 ? -16.101 -4.524 9.159 1.00 96.06 169 ILE A N 1
ATOM 1339 C CA . ILE A 1 169 ? -15.560 -4.066 7.880 1.00 96.06 169 ILE A CA 1
ATOM 1340 C C . ILE A 1 169 ? -16.361 -2.859 7.389 1.00 96.06 169 ILE A C 1
ATOM 1342 O O . ILE A 1 169 ? -17.584 -2.910 7.282 1.00 96.06 169 ILE A O 1
ATOM 1346 N N . GLU A 1 170 ? -15.676 -1.758 7.073 1.00 92.25 170 GLU A N 1
ATOM 1347 C CA . GLU A 1 170 ? -16.323 -0.558 6.532 1.00 92.25 170 GLU A CA 1
ATOM 1348 C C . GLU A 1 170 ? -16.901 -0.826 5.129 1.00 92.25 170 GLU A C 1
ATOM 1350 O O . GLU A 1 170 ? -16.210 -1.322 4.232 1.00 92.25 170 GLU A O 1
ATOM 1355 N N . ASN A 1 171 ? -18.163 -0.448 4.924 1.00 88.00 171 ASN A N 1
ATOM 1356 C CA . ASN A 1 171 ? -18.853 -0.562 3.646 1.00 88.00 171 ASN A CA 1
ATOM 1357 C C . ASN A 1 171 ? -18.259 0.351 2.569 1.00 88.00 171 ASN A C 1
ATOM 1359 O O . ASN A 1 171 ? -18.113 1.558 2.757 1.00 88.00 171 ASN A O 1
ATOM 1363 N N . GLN A 1 172 ? -18.009 -0.224 1.390 1.00 83.81 172 GLN A N 1
ATOM 1364 C CA . GLN A 1 172 ? -17.550 0.502 0.206 1.00 83.81 172 GLN A CA 1
ATOM 1365 C C . GLN A 1 172 ? -18.731 0.900 -0.699 1.00 83.81 172 GLN A C 1
ATOM 1367 O O . GLN A 1 172 ? -19.589 0.076 -1.028 1.00 83.81 172 GLN A O 1
ATOM 1372 N N . ILE A 1 173 ? -18.774 2.165 -1.139 1.00 72.75 173 ILE A N 1
ATOM 1373 C CA . ILE A 1 173 ? -19.871 2.707 -1.962 1.00 72.75 173 ILE A CA 1
ATOM 1374 C C . ILE A 1 173 ? -19.780 2.150 -3.397 1.00 72.75 173 ILE A C 1
ATOM 1376 O O . ILE A 1 173 ? -18.822 2.396 -4.135 1.00 72.75 173 ILE A O 1
ATOM 1380 N N . SER A 1 174 ? -20.795 1.366 -3.778 1.00 55.91 174 SER A N 1
ATOM 1381 C CA . SER A 1 174 ? -20.739 0.395 -4.885 1.00 55.91 174 SER A CA 1
ATOM 1382 C C . SER A 1 174 ? -20.470 0.968 -6.291 1.00 55.91 174 SER A C 1
ATOM 1384 O O . SER A 1 174 ? -19.672 0.357 -6.992 1.00 55.91 174 SER A O 1
ATOM 1386 N N . PRO A 1 175 ? -21.007 2.127 -6.729 1.00 60.25 175 PRO A N 1
ATOM 1387 C CA . PRO A 1 175 ? -20.720 2.639 -8.077 1.00 60.25 175 PRO A CA 1
ATOM 1388 C C . PRO A 1 175 ? -19.259 3.072 -8.282 1.00 60.25 175 PRO A C 1
ATOM 1390 O O . PRO A 1 175 ? -18.786 3.150 -9.410 1.00 60.25 175 PRO A O 1
ATOM 1393 N N . ILE A 1 176 ? -18.542 3.365 -7.193 1.00 64.25 176 ILE A N 1
ATOM 1394 C CA . ILE A 1 176 ? -17.247 4.059 -7.230 1.00 64.25 176 ILE A CA 1
ATOM 1395 C C . ILE A 1 176 ? -16.088 3.101 -6.898 1.00 64.25 176 ILE A C 1
ATOM 1397 O O . ILE A 1 176 ? -14.955 3.323 -7.323 1.00 64.25 176 ILE A O 1
ATOM 1401 N N . ALA A 1 177 ? -16.354 2.006 -6.171 1.00 77.44 177 ALA A N 1
ATOM 1402 C CA . ALA A 1 177 ? -15.312 1.211 -5.516 1.00 77.44 177 ALA A CA 1
ATOM 1403 C C . ALA A 1 177 ? -15.433 -0.320 -5.698 1.00 77.44 177 ALA A C 1
ATOM 1405 O O . ALA A 1 177 ? -15.082 -1.081 -4.794 1.00 77.44 177 ALA A O 1
ATOM 1406 N N . ASN A 1 178 ? -15.856 -0.804 -6.876 1.00 84.25 178 ASN A N 1
ATOM 1407 C CA . ASN A 1 178 ? -16.017 -2.243 -7.186 1.00 84.25 178 ASN A CA 1
ATOM 1408 C C . ASN A 1 178 ? -14.814 -3.118 -6.785 1.00 84.25 178 ASN A C 1
ATOM 1410 O O . ASN A 1 178 ? -14.962 -4.211 -6.232 1.00 84.25 178 ASN A O 1
ATOM 1414 N N . ARG A 1 179 ? -13.598 -2.614 -7.019 1.00 88.25 179 ARG A N 1
ATOM 1415 C CA . ARG A 1 179 ? -12.362 -3.313 -6.659 1.00 88.25 179 ARG A CA 1
ATOM 1416 C C . ARG A 1 179 ? -12.213 -3.480 -5.146 1.00 88.25 179 ARG A C 1
ATOM 1418 O O . ARG A 1 179 ? -11.872 -4.566 -4.689 1.00 88.25 179 ARG A O 1
ATOM 1425 N N . MET A 1 180 ? -12.485 -2.427 -4.374 1.00 88.06 180 MET A N 1
ATOM 1426 C CA . MET A 1 180 ? -12.424 -2.491 -2.910 1.00 88.06 180 MET A CA 1
ATOM 1427 C C . MET A 1 180 ? -13.535 -3.377 -2.351 1.00 88.06 180 MET A C 1
ATOM 1429 O O . MET A 1 180 ? -13.268 -4.142 -1.436 1.00 88.06 180 MET A O 1
ATOM 1433 N N . LYS A 1 181 ? -14.726 -3.377 -2.963 1.00 89.75 181 LYS A N 1
ATOM 1434 C CA . LYS A 1 181 ? -15.816 -4.299 -2.606 1.00 89.75 181 LYS A CA 1
ATOM 1435 C C . LYS A 1 181 ? -15.434 -5.768 -2.821 1.00 89.75 181 LYS A C 1
ATOM 1437 O O . LYS A 1 181 ? -15.774 -6.630 -2.017 1.00 89.75 181 LYS A O 1
ATOM 1442 N N . THR A 1 182 ? -14.660 -6.055 -3.867 1.00 92.12 182 THR A N 1
ATOM 1443 C CA . THR A 1 182 ? -14.133 -7.408 -4.099 1.00 92.12 182 THR A CA 1
ATOM 1444 C C . THR A 1 182 ? -13.100 -7.797 -3.037 1.00 92.12 182 THR A C 1
ATOM 1446 O O . THR A 1 182 ? -13.161 -8.894 -2.494 1.00 92.12 182 THR A O 1
ATOM 1449 N N . ILE A 1 183 ? -12.188 -6.884 -2.685 1.00 93.56 183 ILE A N 1
ATOM 1450 C CA . ILE A 1 183 ? -11.200 -7.089 -1.609 1.00 93.56 183 ILE A CA 1
ATOM 1451 C C . ILE A 1 183 ? -11.892 -7.258 -0.245 1.00 93.56 183 ILE A C 1
ATOM 1453 O O . ILE A 1 183 ? -11.491 -8.115 0.534 1.00 93.56 183 ILE A O 1
ATOM 1457 N N . GLN A 1 184 ? -12.956 -6.500 0.020 1.00 93.25 184 GLN A N 1
ATOM 1458 C CA . GLN A 1 184 ? -13.825 -6.639 1.192 1.00 93.25 184 GLN A CA 1
ATOM 1459 C C . GLN A 1 184 ? -14.451 -8.041 1.252 1.00 93.25 184 GLN A C 1
ATOM 1461 O O . GLN A 1 184 ? -14.408 -8.682 2.299 1.00 93.25 184 GLN A O 1
ATOM 1466 N N . GLY A 1 185 ? -14.959 -8.553 0.126 1.00 95.19 185 GLY A N 1
ATOM 1467 C CA . GLY A 1 185 ? -15.456 -9.929 0.027 1.00 95.19 185 GLY A CA 1
ATOM 1468 C C . GLY A 1 185 ? -14.369 -10.982 0.270 1.00 95.19 185 GLY A C 1
ATOM 1469 O O . GLY A 1 185 ? -14.613 -11.955 0.977 1.00 95.19 185 GLY A O 1
ATOM 1470 N N . MET A 1 186 ? -13.153 -10.773 -0.251 1.00 96.19 186 MET A N 1
ATOM 1471 C CA . MET A 1 186 ? -12.004 -11.654 0.014 1.00 96.19 186 MET A CA 1
ATOM 1472 C C . MET A 1 186 ? -11.620 -11.675 1.496 1.00 96.19 186 MET A C 1
ATOM 1474 O O . MET A 1 186 ? -11.319 -12.740 2.028 1.00 96.19 186 MET A O 1
ATOM 1478 N N . LEU A 1 187 ? -11.650 -10.517 2.161 1.00 96.94 187 LEU A N 1
ATOM 1479 C CA . LEU A 1 187 ? -11.359 -10.404 3.588 1.00 96.94 187 LEU A CA 1
ATOM 1480 C C . LEU A 1 187 ? -12.417 -11.122 4.430 1.00 96.94 187 LEU A C 1
ATOM 1482 O O . LEU A 1 187 ? -12.064 -11.891 5.317 1.00 96.94 187 LEU A O 1
ATOM 1486 N N . ALA A 1 188 ? -13.701 -10.924 4.121 1.00 97.31 188 ALA A N 1
ATOM 1487 C CA . ALA A 1 188 ? -14.783 -11.636 4.796 1.00 97.31 188 ALA A CA 1
ATOM 1488 C C . ALA A 1 188 ? -14.642 -13.155 4.616 1.00 97.31 188 ALA A C 1
ATOM 1490 O O . ALA A 1 188 ? -14.693 -13.900 5.592 1.00 97.31 188 ALA A O 1
ATOM 1491 N N . GLN A 1 189 ? -14.368 -13.610 3.389 1.00 97.62 189 GLN A N 1
ATOM 1492 C CA . GLN A 1 189 ? -14.163 -15.031 3.119 1.00 97.62 189 GLN A CA 1
ATOM 1493 C C . GLN A 1 189 ? -12.953 -15.617 3.846 1.00 97.62 189 GLN A C 1
ATOM 1495 O O . GLN A 1 189 ? -13.030 -16.743 4.324 1.00 97.62 189 GLN A O 1
ATOM 1500 N N . TYR A 1 190 ? -11.851 -14.873 3.976 1.00 97.88 190 TYR A N 1
ATOM 1501 C CA . TYR A 1 190 ? -10.700 -15.328 4.758 1.00 97.88 190 TYR A CA 1
ATOM 1502 C C . TYR A 1 190 ? -11.102 -15.704 6.191 1.00 97.88 190 TYR A C 1
ATOM 1504 O O . TYR A 1 190 ? -10.706 -16.761 6.676 1.00 97.88 190 TYR A O 1
ATOM 1512 N N . PHE A 1 191 ? -11.910 -14.871 6.850 1.00 98.00 191 PHE A N 1
ATOM 1513 C CA . PHE A 1 191 ? -12.353 -15.146 8.213 1.00 98.00 191 PHE A CA 1
ATOM 1514 C C . PHE A 1 191 ? -13.375 -16.286 8.278 1.00 98.00 191 PHE A C 1
ATOM 1516 O O . PHE A 1 191 ? -13.198 -17.178 9.101 1.00 98.00 191 PHE A O 1
ATOM 1523 N N . ILE A 1 192 ? -14.359 -16.322 7.370 1.00 97.50 192 ILE A N 1
ATOM 1524 C CA . ILE A 1 192 ? -15.359 -17.409 7.290 1.00 97.50 192 ILE A CA 1
ATOM 1525 C C . ILE A 1 192 ? -14.682 -18.772 7.107 1.00 97.50 192 ILE A C 1
ATOM 1527 O O . ILE A 1 192 ? -15.053 -19.752 7.745 1.00 97.50 192 ILE A O 1
ATOM 1531 N N . MET A 1 193 ? -13.670 -18.846 6.238 1.00 96.56 193 MET A N 1
ATOM 1532 C CA . MET A 1 193 ? -12.956 -20.096 5.967 1.00 96.56 193 MET A CA 1
ATOM 1533 C C . MET A 1 193 ? -12.097 -20.575 7.143 1.00 96.56 193 MET A C 1
ATOM 1535 O O . MET A 1 193 ? -11.787 -21.762 7.208 1.00 96.56 193 MET A O 1
ATOM 1539 N N . ASN A 1 194 ? -11.680 -19.671 8.032 1.00 93.94 194 ASN A N 1
ATOM 1540 C CA . ASN A 1 194 ? -10.844 -20.003 9.186 1.00 93.94 194 ASN A CA 1
ATOM 1541 C C . ASN A 1 194 ? -11.664 -20.279 10.455 1.00 93.94 194 ASN A C 1
ATOM 1543 O O . ASN A 1 194 ? -11.187 -20.999 11.327 1.00 93.94 194 ASN A O 1
ATOM 1547 N N . ASN A 1 195 ? -12.864 -19.708 10.571 1.00 94.12 195 ASN A N 1
ATOM 1548 C CA . ASN A 1 195 ? -13.769 -19.896 11.698 1.00 94.12 195 ASN A CA 1
ATOM 1549 C C . ASN A 1 195 ? -15.222 -19.760 11.211 1.00 94.12 195 ASN A C 1
ATOM 1551 O O . ASN A 1 195 ? -15.636 -18.675 10.808 1.00 94.12 195 ASN A O 1
ATOM 1555 N N . SER A 1 196 ? -16.002 -20.843 11.266 1.00 92.06 196 SER A N 1
ATOM 1556 C CA . SER A 1 196 ? -17.405 -20.849 10.824 1.00 92.06 196 SER A CA 1
ATOM 1557 C C . SER A 1 196 ? -18.336 -20.027 11.715 1.00 92.06 196 SER A C 1
ATOM 1559 O O . SER A 1 196 ? -19.369 -19.566 11.235 1.00 92.06 196 SER A O 1
ATOM 1561 N N . ASP A 1 197 ? -17.962 -19.819 12.978 1.00 95.75 197 ASP A N 1
ATOM 1562 C CA . ASP A 1 197 ? -18.767 -19.106 13.976 1.00 95.75 197 ASP A CA 1
ATOM 1563 C C . ASP A 1 197 ? -18.381 -17.622 14.077 1.00 95.75 197 ASP A C 1
ATOM 1565 O O . ASP A 1 197 ? -18.842 -16.901 14.964 1.00 95.75 197 ASP A O 1
ATOM 1569 N N . ILE A 1 198 ? -17.511 -17.148 13.178 1.00 97.69 198 ILE A N 1
ATOM 1570 C CA . ILE A 1 198 ? -17.052 -15.764 13.172 1.00 97.69 198 ILE A CA 1
ATOM 1571 C C . ILE A 1 198 ? -18.217 -14.792 12.952 1.00 97.69 198 ILE A C 1
ATOM 1573 O O . ILE A 1 198 ? -18.986 -14.904 11.994 1.00 97.69 198 ILE A O 1
ATOM 1577 N N . HIS A 1 199 ? -18.313 -13.769 13.800 1.00 97.00 199 HIS A N 1
ATOM 1578 C CA . HIS A 1 199 ? -19.263 -12.687 13.592 1.00 97.00 199 HIS A CA 1
ATOM 1579 C C . HIS A 1 199 ? -18.672 -11.633 12.651 1.00 97.00 199 HIS A C 1
ATOM 1581 O O . HIS A 1 199 ? -17.652 -11.024 12.971 1.00 97.00 199 HIS A O 1
ATOM 1587 N N . ILE A 1 200 ? -19.313 -11.379 11.507 1.00 97.06 200 ILE A N 1
ATOM 1588 C CA . ILE A 1 200 ? -18.877 -10.346 10.555 1.00 97.06 200 ILE A CA 1
ATOM 1589 C C . ILE A 1 200 ? -19.986 -9.312 10.365 1.00 97.06 200 ILE A C 1
ATOM 1591 O O . ILE A 1 200 ? -21.073 -9.655 9.902 1.00 97.06 200 ILE A O 1
ATOM 1595 N N . GLU A 1 201 ? -19.699 -8.040 10.657 1.00 96.12 201 GLU A N 1
ATOM 1596 C CA . GLU A 1 201 ? -20.626 -6.926 10.416 1.00 96.12 201 GLU A CA 1
ATOM 1597 C C . GLU A 1 201 ? -20.021 -5.911 9.438 1.00 96.12 201 GLU A C 1
ATOM 1599 O O . GLU A 1 201 ? -18.890 -5.437 9.589 1.00 96.12 201 GLU A O 1
ATOM 1604 N N . PHE A 1 202 ? -20.806 -5.554 8.421 1.00 94.75 202 PHE A N 1
ATOM 1605 C CA . PHE A 1 202 ? -20.465 -4.488 7.492 1.00 94.75 202 PHE A CA 1
ATOM 1606 C C . PHE A 1 202 ? -21.090 -3.169 7.940 1.00 94.75 202 PHE A C 1
ATOM 1608 O O . PHE A 1 202 ? -22.313 -3.026 7.921 1.00 94.75 202 PHE A O 1
ATOM 1615 N N . ILE A 1 203 ? -20.265 -2.187 8.302 1.00 93.88 203 ILE A N 1
ATOM 1616 C CA . ILE A 1 203 ? -20.738 -0.948 8.933 1.00 93.88 203 ILE A CA 1
ATOM 1617 C C . ILE A 1 203 ? -20.531 0.289 8.059 1.00 93.88 203 ILE A C 1
ATOM 1619 O O . ILE A 1 203 ? -19.695 0.316 7.157 1.00 93.88 203 ILE A O 1
ATOM 1623 N N . SER A 1 204 ? -21.325 1.331 8.309 1.00 90.88 204 SER A N 1
ATOM 1624 C CA . SER A 1 204 ? -21.280 2.578 7.540 1.00 90.88 204 SER A CA 1
ATOM 1625 C C . SER A 1 204 ? -19.997 3.372 7.795 1.00 90.88 204 SER A C 1
ATOM 1627 O O . SER A 1 204 ? -19.541 3.517 8.930 1.00 90.88 204 SER A O 1
ATOM 1629 N N . SER A 1 205 ? -19.459 3.989 6.743 1.00 86.62 205 SER A N 1
ATOM 1630 C CA . SER A 1 205 ? -18.330 4.918 6.849 1.00 86.62 205 SER A CA 1
ATOM 1631 C C . SER A 1 205 ? -18.656 6.186 7.653 1.00 86.62 205 SER A C 1
ATOM 1633 O O . SER A 1 205 ? -17.742 6.856 8.128 1.00 86.62 205 SER A O 1
ATOM 1635 N N . ALA A 1 206 ? -19.939 6.507 7.858 1.00 85.06 206 ALA A N 1
ATOM 1636 C CA . ALA A 1 206 ? -20.380 7.674 8.630 1.00 85.06 206 ALA A CA 1
ATOM 1637 C C . ALA A 1 206 ? -20.134 7.542 10.148 1.00 85.06 206 ALA A C 1
ATOM 1639 O O . ALA A 1 206 ? -20.022 8.544 10.856 1.00 85.06 206 ALA A O 1
ATOM 1640 N N . ASN A 1 207 ? -20.011 6.312 10.649 1.00 85.31 207 ASN A N 1
ATOM 1641 C CA . ASN A 1 207 ? -19.934 6.008 12.079 1.00 85.31 207 ASN A CA 1
ATOM 1642 C C . ASN A 1 207 ? -18.683 6.590 12.765 1.00 85.31 207 ASN A C 1
ATOM 1644 O O . ASN A 1 207 ? -18.750 7.069 13.896 1.00 85.31 207 ASN A O 1
ATOM 1648 N N . LYS A 1 208 ? -17.544 6.638 12.062 1.00 80.62 208 LYS A N 1
ATOM 1649 C CA . LYS A 1 208 ? -16.263 7.117 12.616 1.00 80.62 208 LYS A CA 1
ATOM 1650 C C . LYS A 1 208 ? -16.301 8.555 13.148 1.00 80.62 208 LYS A C 1
ATOM 1652 O O . LYS A 1 208 ? -15.638 8.884 14.133 1.00 80.62 208 LYS A O 1
ATOM 1657 N N . LEU A 1 209 ? -17.126 9.420 12.555 1.00 79.56 209 LEU A N 1
ATOM 1658 C CA . LEU A 1 209 ? -17.284 10.807 13.006 1.00 79.56 209 LEU A CA 1
ATOM 1659 C C . LEU A 1 209 ? -18.502 11.010 13.915 1.00 79.56 209 LEU A C 1
ATOM 1661 O O . LEU A 1 209 ? -18.544 12.014 14.620 1.00 79.56 209 LEU A O 1
ATOM 1665 N N . SER A 1 210 ? -19.428 10.050 13.997 1.00 75.06 210 SER A N 1
ATOM 1666 C CA . SER A 1 210 ? -20.709 10.231 14.694 1.00 75.06 210 SER A CA 1
ATOM 1667 C C . SER A 1 210 ? -20.619 10.193 16.221 1.00 75.06 210 SER A C 1
ATOM 1669 O O . SER A 1 210 ? -21.576 10.570 16.892 1.00 75.06 210 SER A O 1
ATOM 1671 N N . MET A 1 211 ? -19.506 9.721 16.793 1.00 65.19 211 MET A N 1
ATOM 1672 C CA . MET A 1 211 ? -19.334 9.718 18.251 1.00 65.19 211 MET A CA 1
ATOM 1673 C C . MET A 1 211 ? -19.257 11.167 18.745 1.00 65.19 211 MET A C 1
ATOM 1675 O O . MET A 1 211 ? -18.266 11.845 18.463 1.00 65.19 211 MET A O 1
ATOM 1679 N N . LYS A 1 212 ? -20.300 11.642 19.434 1.00 55.25 212 LYS A N 1
ATOM 1680 C CA . LYS A 1 212 ? -20.230 12.869 20.239 1.00 55.25 212 LYS A CA 1
ATOM 1681 C C . LYS A 1 212 ? -19.170 12.647 21.321 1.00 55.25 212 LYS A C 1
ATOM 1683 O O . LYS A 1 212 ? -18.991 11.501 21.731 1.00 55.25 212 LYS A O 1
ATOM 1688 N N . ASN A 1 213 ? -18.431 13.701 21.681 1.00 44.19 213 ASN A N 1
ATOM 1689 C CA . ASN A 1 213 ? -17.326 13.657 22.645 1.00 44.19 213 ASN A CA 1
ATOM 1690 C C . ASN A 1 213 ? -17.669 12.695 23.781 1.00 44.19 213 ASN A C 1
ATOM 1692 O O . ASN A 1 213 ? -18.668 12.883 24.470 1.00 44.19 213 ASN A O 1
ATOM 1696 N N . VAL A 1 214 ? -16.899 11.614 23.883 1.00 43.00 214 VAL A N 1
ATOM 1697 C CA . VAL A 1 214 ? -17.070 10.645 24.955 1.00 43.00 214 VAL A CA 1
ATOM 1698 C C . VAL A 1 214 ? -16.522 11.324 26.201 1.00 43.00 214 VAL A C 1
ATOM 1700 O O . VAL A 1 214 ? -15.346 11.182 26.528 1.00 43.00 214 VAL A O 1
ATOM 1703 N N . ASP A 1 215 ? -17.371 12.098 26.869 1.00 36.53 215 ASP A N 1
ATOM 1704 C CA . ASP A 1 215 ? -17.191 12.383 28.279 1.00 36.53 215 ASP A CA 1
ATOM 1705 C C . ASP A 1 215 ? -17.352 11.044 28.993 1.00 36.53 215 ASP A C 1
ATOM 1707 O O . ASP A 1 215 ? -18.455 10.569 29.270 1.00 36.53 215 ASP A O 1
ATOM 1711 N N . VAL A 1 216 ? -16.224 10.387 29.265 1.00 43.75 216 VAL A N 1
ATOM 1712 C CA . VAL A 1 216 ? -16.171 9.333 30.276 1.00 43.75 216 VAL A CA 1
ATOM 1713 C C . VAL A 1 216 ? -16.301 10.029 31.632 1.00 43.75 216 VAL A C 1
ATOM 1715 O O . VAL A 1 216 ? -15.308 10.218 32.332 1.00 43.75 216 VAL A O 1
ATOM 1718 N N . LYS A 1 217 ? -17.531 10.467 31.941 1.00 30.98 217 LYS A N 1
ATOM 1719 C CA . LYS A 1 217 ? -18.202 10.612 33.247 1.00 30.98 217 LYS A CA 1
ATOM 1720 C C . LYS A 1 217 ? -19.233 11.754 33.235 1.00 30.98 217 LYS A C 1
ATOM 1722 O O . LYS A 1 217 ? -18.905 12.897 32.947 1.00 30.98 217 LYS A O 1
ATOM 1727 N N . ASN A 1 218 ? -20.420 11.381 33.721 1.00 27.67 218 ASN A N 1
ATOM 1728 C CA . ASN A 1 218 ? -21.563 12.167 34.202 1.00 27.67 218 ASN A CA 1
ATOM 1729 C C . ASN A 1 218 ? -22.655 12.572 33.193 1.00 27.67 218 ASN A C 1
ATOM 1731 O O . ASN A 1 218 ? -22.578 13.579 32.505 1.00 27.67 218 ASN A O 1
ATOM 1735 N N . GLU A 1 219 ? -23.684 11.718 33.201 1.00 34.81 219 GLU A N 1
ATOM 1736 C CA . GLU A 1 219 ? -25.136 11.948 33.155 1.00 34.81 219 GLU A CA 1
ATOM 1737 C C . GLU A 1 219 ? -25.739 13.208 32.505 1.00 34.81 219 GLU A C 1
ATOM 1739 O O . GLU A 1 219 ? -25.417 14.347 32.824 1.00 34.81 219 GLU A O 1
ATOM 1744 N N . ASN A 1 220 ? -26.814 12.916 31.757 1.00 34.25 220 ASN A N 1
ATOM 1745 C CA . ASN A 1 220 ? -27.914 13.781 31.328 1.00 34.25 220 ASN A CA 1
ATOM 1746 C C . ASN A 1 220 ? -27.574 14.870 30.309 1.00 34.25 220 ASN A C 1
ATOM 1748 O O . ASN A 1 220 ? -27.209 15.971 30.689 1.00 34.25 220 ASN A O 1
ATOM 1752 N N . THR A 1 221 ? -27.880 14.629 29.025 1.00 28.19 221 THR A N 1
ATOM 1753 C CA . THR A 1 221 ? -28.764 15.513 28.231 1.00 28.19 221 THR A CA 1
ATOM 1754 C C . THR A 1 221 ? -29.298 14.778 26.991 1.00 28.19 221 THR A C 1
ATOM 1756 O O . THR A 1 221 ? -28.608 13.994 26.345 1.00 28.19 221 THR A O 1
ATOM 1759 N N . MET A 1 222 ? -30.570 15.049 26.712 1.00 29.16 222 MET A N 1
ATOM 1760 C CA . MET A 1 222 ? -31.489 14.440 25.757 1.00 29.16 222 MET A CA 1
ATOM 1761 C C . MET A 1 222 ? -31.103 14.485 24.266 1.00 29.16 222 MET A C 1
ATOM 1763 O O . MET A 1 222 ? -30.323 15.307 23.787 1.00 29.16 222 MET A O 1
ATOM 1767 N N . ASN A 1 223 ? -31.771 13.574 23.555 1.00 32.75 223 ASN A N 1
ATOM 1768 C CA . ASN A 1 223 ? -31.815 13.333 22.118 1.00 32.75 223 ASN A CA 1
ATOM 1769 C C . ASN A 1 223 ? -32.008 14.578 21.239 1.00 32.75 223 ASN A C 1
ATOM 1771 O O . ASN A 1 223 ? -32.871 15.416 21.478 1.00 32.75 223 ASN A O 1
ATOM 1775 N N . SER A 1 224 ? -31.304 14.577 20.108 1.00 29.00 224 SER A N 1
ATOM 1776 C CA . SER A 1 224 ? -31.789 15.165 18.860 1.00 29.00 224 SER A CA 1
ATOM 1777 C C . SER A 1 224 ? -31.373 14.218 17.737 1.00 29.00 224 SER A C 1
ATOM 1779 O O . SER A 1 224 ? -30.189 14.077 17.415 1.00 29.00 224 SER A O 1
ATOM 1781 N N . GLU A 1 225 ? -32.363 13.482 17.241 1.00 30.31 225 GLU A N 1
ATOM 1782 C CA . GLU A 1 225 ? -32.288 12.645 16.052 1.00 30.31 225 GLU A CA 1
ATOM 1783 C C . GLU A 1 225 ? -32.331 13.553 14.818 1.00 30.31 225 GLU A C 1
ATOM 1785 O O . GLU A 1 225 ? -33.272 14.323 14.652 1.00 30.31 225 GLU A O 1
ATOM 1790 N N . ASN A 1 226 ? -31.341 13.445 13.930 1.00 28.34 226 ASN A N 1
ATOM 1791 C CA . ASN A 1 226 ? -31.472 13.933 12.558 1.00 28.34 226 ASN A CA 1
ATOM 1792 C C . ASN A 1 226 ? -31.732 12.727 11.656 1.00 28.34 226 ASN A C 1
ATOM 1794 O O . ASN A 1 226 ? -30.813 12.084 11.149 1.00 28.34 226 ASN A O 1
ATOM 1798 N N . THR A 1 227 ? -33.012 12.409 11.485 1.00 28.81 227 THR A N 1
ATOM 1799 C CA . THR A 1 227 ? -33.501 11.522 10.433 1.00 28.81 227 THR A CA 1
ATOM 1800 C C . THR A 1 227 ? -33.343 12.217 9.081 1.00 28.81 227 THR A C 1
ATOM 1802 O O . THR A 1 227 ? -34.105 13.128 8.764 1.00 28.81 227 THR A O 1
ATOM 1805 N N . PHE A 1 228 ? -32.392 11.781 8.255 1.00 27.77 228 PHE A N 1
ATOM 1806 C CA . PHE A 1 228 ? -32.466 12.035 6.816 1.00 27.77 228 PHE A CA 1
ATOM 1807 C C . PHE A 1 228 ? -33.523 11.092 6.237 1.00 27.77 228 PHE A C 1
ATOM 1809 O O . PHE A 1 228 ? -33.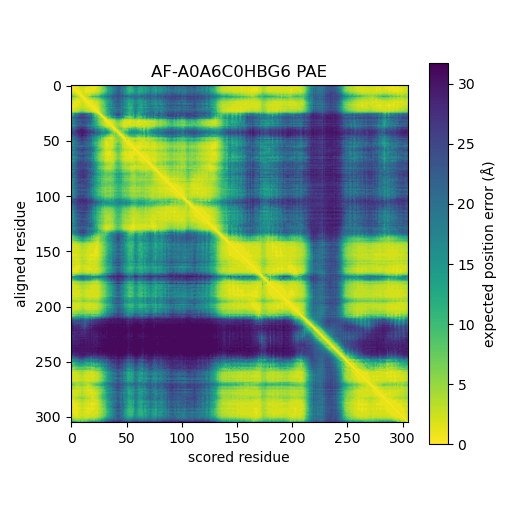283 9.896 6.082 1.00 27.77 228 PHE A O 1
ATOM 1816 N N . ARG A 1 229 ? -34.720 11.628 5.988 1.00 26.66 229 ARG A N 1
ATOM 1817 C CA . ARG A 1 229 ? -35.745 10.986 5.162 1.00 26.66 229 ARG A CA 1
ATOM 1818 C C . ARG A 1 229 ? -35.519 11.409 3.712 1.00 26.66 229 ARG A C 1
ATOM 1820 O O . ARG A 1 229 ? -35.501 12.599 3.418 1.00 26.66 229 ARG A O 1
ATOM 1827 N N . GLU A 1 230 ? -35.344 10.429 2.835 1.00 34.59 230 GLU A N 1
ATOM 1828 C CA . GLU A 1 230 ? -35.566 10.578 1.397 1.00 34.59 230 GLU A CA 1
ATOM 1829 C C . GLU A 1 230 ? -37.073 10.749 1.145 1.00 34.59 230 GLU A C 1
ATOM 1831 O O . GLU A 1 230 ? -37.860 10.045 1.776 1.00 34.59 230 GLU A O 1
ATOM 1836 N N . ASN A 1 231 ? -37.433 11.727 0.304 1.00 30.78 231 ASN A N 1
ATOM 1837 C CA . ASN A 1 231 ? -38.656 11.933 -0.509 1.00 30.78 231 ASN A CA 1
ATOM 1838 C C . ASN A 1 231 ? -38.618 13.430 -0.916 1.00 30.78 231 ASN A C 1
ATOM 1840 O O . ASN A 1 231 ? -38.403 14.273 -0.054 1.00 30.78 231 ASN A O 1
ATOM 1844 N N . GLY A 1 232 ? -38.691 13.884 -2.168 1.00 34.12 232 GLY A N 1
ATOM 1845 C CA . GLY A 1 232 ? -39.520 13.426 -3.275 1.00 34.12 232 GLY A CA 1
ATOM 1846 C C . GLY A 1 232 ? -40.818 14.241 -3.321 1.00 34.12 232 GLY A C 1
ATOM 1847 O O . GLY A 1 232 ? -41.843 13.665 -2.994 1.00 34.12 232 GLY A O 1
ATOM 1848 N N . ASP A 1 233 ? -40.771 15.545 -3.650 1.00 29.08 233 ASP A N 1
ATOM 1849 C CA . ASP A 1 233 ? -41.893 16.271 -4.285 1.00 29.08 233 ASP A CA 1
ATOM 1850 C C . ASP A 1 233 ? -41.478 17.657 -4.831 1.00 29.08 233 ASP A C 1
ATOM 1852 O O . ASP A 1 233 ? -40.587 18.321 -4.293 1.00 29.08 233 ASP A O 1
ATOM 1856 N N . GLU A 1 234 ? -42.133 18.059 -5.916 1.00 37.03 234 GLU A N 1
ATOM 1857 C CA . GLU A 1 234 ? -41.929 19.256 -6.731 1.00 37.03 234 GLU A CA 1
ATOM 1858 C C . GLU A 1 234 ? -42.705 20.478 -6.186 1.00 37.03 234 GLU A C 1
ATOM 1860 O O . GLU A 1 234 ? -43.769 20.35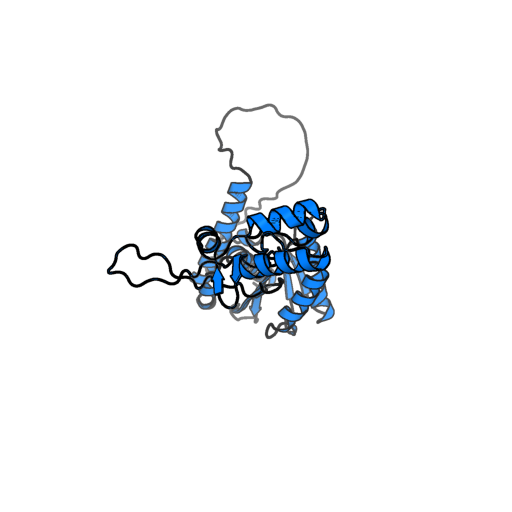3 -5.587 1.00 37.03 234 GLU A O 1
ATOM 1865 N N . ASN A 1 235 ? -42.200 21.678 -6.506 1.00 35.25 235 ASN A N 1
ATOM 1866 C CA . ASN A 1 235 ? -42.813 23.015 -6.361 1.00 35.25 235 ASN A CA 1
ATOM 1867 C C . ASN A 1 235 ? -42.716 23.746 -5.004 1.00 35.25 235 ASN A C 1
ATOM 1869 O O . ASN A 1 235 ? -43.597 23.654 -4.149 1.00 35.25 235 ASN A O 1
ATOM 1873 N N . ARG A 1 236 ? -41.739 24.667 -4.909 1.00 33.62 236 ARG A N 1
ATOM 1874 C CA . ARG A 1 236 ? -41.951 26.037 -4.392 1.00 33.62 236 ARG A CA 1
ATOM 1875 C C . ARG A 1 236 ? -40.869 27.012 -4.883 1.00 33.62 236 ARG A C 1
ATOM 1877 O O . ARG A 1 236 ? -39.691 26.675 -4.925 1.00 33.62 236 ARG A O 1
ATOM 1884 N N . GLU A 1 237 ? -41.330 28.199 -5.269 1.00 32.34 237 GLU A N 1
ATOM 1885 C CA . GLU A 1 237 ? -40.599 29.348 -5.826 1.00 32.34 237 GLU A CA 1
ATOM 1886 C C . GLU A 1 237 ? -39.611 30.032 -4.849 1.00 32.34 237 GLU A C 1
ATOM 1888 O O . GLU A 1 237 ? -39.660 29.772 -3.643 1.00 32.34 237 GLU A O 1
ATOM 1893 N N . PRO A 1 238 ? -38.686 30.881 -5.356 1.00 37.84 238 PRO A N 1
ATOM 1894 C CA . PRO A 1 238 ? -37.414 31.173 -4.704 1.00 37.84 238 PRO A CA 1
ATOM 1895 C C . PRO A 1 238 ? -37.489 32.348 -3.721 1.00 37.84 238 PRO A C 1
ATOM 1897 O O . PRO A 1 238 ? -38.032 33.405 -4.032 1.00 37.84 238 PRO A O 1
ATOM 1900 N N . LEU A 1 239 ? -36.853 32.188 -2.559 1.00 31.97 239 LEU A N 1
ATOM 1901 C CA . LEU A 1 239 ? -36.504 33.291 -1.662 1.00 31.97 239 LEU A CA 1
ATOM 1902 C C . LEU A 1 239 ? -34.991 33.520 -1.704 1.00 31.97 239 LEU A C 1
ATOM 1904 O O . LEU A 1 239 ? -34.190 32.593 -1.587 1.00 31.97 239 LEU A O 1
ATOM 1908 N N . GLU A 1 240 ? -34.646 34.778 -1.948 1.00 35.28 240 GLU A N 1
ATOM 1909 C CA . GLU A 1 240 ? -33.336 35.292 -2.321 1.00 35.28 240 GLU A CA 1
ATOM 1910 C C . GLU A 1 240 ? -32.273 35.237 -1.208 1.00 35.28 240 GLU A C 1
ATOM 1912 O O . GLU A 1 240 ? -32.540 35.465 -0.032 1.00 35.28 240 GLU A O 1
ATOM 1917 N N . ASN A 1 241 ? -31.031 35.044 -1.667 1.00 34.28 241 ASN A N 1
ATOM 1918 C CA . ASN A 1 241 ? -29.775 35.598 -1.154 1.00 34.28 241 ASN A CA 1
ATOM 1919 C C . ASN A 1 241 ? -29.423 35.432 0.333 1.00 34.28 241 ASN A C 1
ATOM 1921 O O . ASN A 1 241 ? -29.549 36.354 1.135 1.00 34.28 241 ASN A O 1
ATOM 1925 N N . ILE A 1 242 ? -28.701 34.344 0.624 1.00 33.25 242 ILE A N 1
ATOM 1926 C CA . ILE A 1 242 ? -27.546 34.401 1.530 1.00 33.25 242 ILE A CA 1
ATOM 1927 C C . ILE A 1 242 ? -26.357 33.759 0.810 1.00 33.25 242 ILE A C 1
ATOM 1929 O O . ILE A 1 242 ? -26.382 32.578 0.472 1.00 33.25 242 ILE A O 1
ATOM 1933 N N . ASN A 1 243 ? -25.319 34.562 0.569 1.00 36.88 243 ASN A N 1
ATOM 1934 C CA . ASN A 1 243 ? -24.010 34.128 0.087 1.00 36.88 243 ASN A CA 1
ATOM 1935 C C . ASN A 1 243 ? -23.439 33.051 1.025 1.00 36.88 243 ASN A C 1
ATOM 1937 O O . ASN A 1 243 ? -22.855 33.372 2.058 1.00 36.88 243 ASN A O 1
ATOM 1941 N N . SER A 1 244 ? -23.606 31.778 0.671 1.00 37.06 244 SER A N 1
ATOM 1942 C CA . SER A 1 244 ? -22.910 30.657 1.298 1.00 37.06 244 SER A CA 1
ATOM 1943 C C . SER A 1 244 ? -21.908 30.105 0.297 1.00 37.06 244 SER A C 1
ATOM 1945 O O . SER A 1 244 ? -22.246 29.748 -0.830 1.00 37.06 244 SER A O 1
ATOM 1947 N N . GLU A 1 245 ? -20.650 30.139 0.719 1.00 40.06 245 GLU A N 1
ATOM 1948 C CA . GLU A 1 245 ? -19.465 29.716 -0.005 1.00 40.06 245 GLU A CA 1
ATOM 1949 C C . GLU A 1 245 ? -19.684 28.402 -0.761 1.00 40.06 245 GLU A C 1
ATOM 1951 O O . GLU A 1 245 ? -20.185 27.417 -0.221 1.00 40.06 245 GLU A O 1
ATOM 1956 N N . PHE A 1 246 ? -19.241 28.376 -2.016 1.00 39.84 246 PHE A N 1
ATOM 1957 C CA . PHE A 1 246 ? -19.187 27.184 -2.854 1.00 39.84 246 PHE A CA 1
ATOM 1958 C C . PHE A 1 246 ? -18.141 26.206 -2.277 1.00 39.84 246 PHE A C 1
ATOM 1960 O O . PHE A 1 246 ? -17.023 26.072 -2.779 1.00 39.84 246 PHE A O 1
ATOM 1967 N N . VAL A 1 247 ? -18.464 25.545 -1.163 1.00 43.06 247 VAL A N 1
ATOM 1968 C CA . VAL A 1 247 ? -17.618 24.519 -0.555 1.00 43.06 247 VAL A CA 1
ATOM 1969 C C . VAL A 1 247 ? -17.648 23.310 -1.481 1.00 43.06 247 VAL A C 1
ATOM 1971 O O . VAL A 1 247 ? -18.594 22.527 -1.508 1.00 43.06 247 VAL A O 1
ATOM 1974 N N . THR A 1 248 ? -16.599 23.155 -2.283 1.00 49.09 248 THR A N 1
ATOM 1975 C CA . THR A 1 248 ? -16.470 22.009 -3.189 1.00 49.09 248 THR A CA 1
ATOM 1976 C C . THR A 1 248 ? -16.528 20.686 -2.410 1.00 49.09 248 THR A C 1
ATOM 1978 O O . THR A 1 248 ? -15.946 20.560 -1.332 1.00 49.09 248 THR A O 1
ATOM 1981 N N . GLN A 1 249 ? -17.149 19.640 -2.961 1.00 61.03 249 GLN A N 1
ATOM 1982 C CA . GLN A 1 249 ? -17.163 18.304 -2.333 1.00 61.03 249 GLN A CA 1
ATOM 1983 C C . GLN A 1 249 ? -15.746 17.792 -1.983 1.00 61.03 249 GLN A C 1
ATOM 1985 O O . GLN A 1 249 ? -15.546 17.097 -0.987 1.00 61.03 249 GLN A O 1
ATOM 1990 N N . ASN A 1 250 ? -14.733 18.215 -2.749 1.00 61.06 250 ASN A N 1
ATOM 1991 C CA . ASN A 1 250 ? -13.325 17.916 -2.491 1.00 61.06 250 ASN A CA 1
ATOM 1992 C C . ASN A 1 250 ? -12.773 18.564 -1.208 1.00 61.06 250 ASN A C 1
ATOM 1994 O O . ASN A 1 250 ? -11.936 17.950 -0.541 1.00 61.06 250 ASN A O 1
ATOM 1998 N N . SER A 1 251 ? -13.196 19.782 -0.848 1.00 65.25 251 SER A N 1
ATOM 1999 C CA . SER A 1 251 ? -12.770 20.422 0.405 1.00 65.25 251 SER A CA 1
ATOM 2000 C C . SER A 1 251 ? -13.424 19.769 1.618 1.00 65.25 251 SER A C 1
ATOM 2002 O O . SER A 1 251 ? -12.740 19.551 2.616 1.00 65.25 251 SER A O 1
ATOM 2004 N N . VAL A 1 252 ? -14.692 19.360 1.505 1.00 70.81 252 VAL A N 1
ATOM 2005 C CA . VAL A 1 252 ? -15.392 18.603 2.560 1.00 70.81 252 VAL A CA 1
ATOM 2006 C C . VAL A 1 252 ? -14.711 17.256 2.807 1.00 70.81 252 VAL A C 1
ATOM 2008 O O . VAL A 1 252 ? -14.376 16.925 3.941 1.00 70.81 252 VAL A O 1
ATOM 2011 N N . TYR A 1 253 ? -14.410 16.506 1.744 1.00 63.41 253 TYR A N 1
ATOM 2012 C CA . TYR A 1 253 ? -13.738 15.209 1.854 1.00 63.41 253 TYR A CA 1
ATOM 2013 C C . TYR A 1 253 ? -12.352 15.308 2.509 1.00 63.41 253 TYR A C 1
ATOM 2015 O O . TYR A 1 253 ? -12.013 14.515 3.389 1.00 63.41 253 TYR A O 1
ATOM 2023 N N . LYS A 1 254 ? -11.546 16.304 2.116 1.00 71.75 254 LYS A N 1
ATOM 2024 C CA . LYS A 1 254 ? -10.242 16.558 2.749 1.00 71.75 254 LYS A CA 1
ATOM 2025 C C . LYS A 1 254 ? -10.388 16.916 4.227 1.00 71.75 254 LYS A C 1
ATOM 2027 O O . LYS A 1 254 ? -9.583 16.449 5.028 1.00 71.75 254 LYS A O 1
ATOM 2032 N N . LYS A 1 255 ? -11.405 17.707 4.577 1.00 78.38 255 LYS A N 1
ATOM 2033 C CA . LYS A 1 255 ? -11.704 18.082 5.960 1.00 78.38 255 LYS A CA 1
ATOM 2034 C C . LYS A 1 255 ? -12.055 16.855 6.805 1.00 78.38 255 LYS A C 1
ATOM 2036 O O . LYS A 1 255 ? -11.397 16.630 7.809 1.00 78.38 255 LYS A O 1
ATOM 2041 N N . HIS A 1 256 ? -12.939 15.976 6.327 1.00 75.94 256 HIS A N 1
ATOM 2042 C CA . HIS A 1 256 ? -13.304 14.746 7.047 1.00 75.94 256 HIS A CA 1
ATOM 2043 C C . HIS A 1 256 ? -12.108 13.833 7.353 1.00 75.94 256 HIS A C 1
ATOM 2045 O O . HIS A 1 256 ? -12.051 13.237 8.426 1.00 75.94 256 HIS A O 1
ATOM 2051 N N . LYS A 1 257 ? -11.123 13.747 6.448 1.00 78.06 257 LYS A N 1
ATOM 2052 C CA . LYS A 1 257 ? -9.878 13.005 6.717 1.00 78.06 257 LYS A CA 1
ATOM 2053 C C . LYS A 1 257 ? -9.061 13.616 7.853 1.00 78.06 257 LYS A C 1
ATOM 2055 O O . LYS A 1 257 ? -8.498 12.891 8.668 1.00 78.06 257 LYS A O 1
ATOM 2060 N N . ILE A 1 258 ? -8.964 14.943 7.889 1.00 83.69 258 ILE A N 1
ATOM 2061 C CA . ILE A 1 258 ? -8.242 15.667 8.942 1.00 83.69 258 ILE A CA 1
ATOM 2062 C C . ILE A 1 258 ? -8.983 15.523 10.275 1.00 83.69 258 ILE A C 1
ATOM 2064 O O . ILE A 1 258 ? -8.349 15.247 11.295 1.00 83.69 258 ILE A O 1
ATOM 2068 N N . ASP A 1 259 ? -10.309 15.637 10.252 1.00 86.38 259 ASP A N 1
ATOM 2069 C CA . ASP A 1 259 ? -11.166 15.524 11.431 1.00 86.38 259 ASP A CA 1
ATOM 2070 C C . ASP A 1 259 ? -11.066 14.123 12.050 1.00 86.38 259 ASP A C 1
ATOM 2072 O O . ASP A 1 259 ? -10.890 14.001 13.260 1.00 86.38 259 ASP A O 1
ATOM 2076 N N . GLY A 1 260 ? -11.077 13.064 11.230 1.00 89.06 260 GLY A N 1
ATOM 2077 C CA . GLY A 1 260 ? -10.891 11.684 11.692 1.00 89.06 260 GLY A CA 1
ATOM 2078 C C . GLY A 1 260 ? -9.548 11.470 12.394 1.00 89.06 260 GLY A C 1
ATOM 2079 O O . GLY A 1 260 ? -9.502 10.957 13.510 1.00 89.06 260 GLY A O 1
ATOM 2080 N N . VAL A 1 261 ? -8.447 11.940 11.800 1.00 92.19 261 VAL A N 1
ATOM 2081 C CA . VAL A 1 261 ? -7.113 11.847 12.426 1.00 92.19 261 VAL A CA 1
ATOM 2082 C C . VAL A 1 261 ? -7.047 12.654 13.725 1.00 92.19 261 VAL A C 1
ATOM 2084 O O . VAL A 1 261 ? -6.487 12.181 14.713 1.00 92.19 261 VAL A O 1
ATOM 2087 N N . THR A 1 262 ? -7.636 13.849 13.743 1.00 92.12 262 THR A N 1
ATOM 2088 C CA . THR A 1 262 ? -7.672 14.718 14.930 1.00 92.12 262 THR A CA 1
ATOM 2089 C C . THR A 1 262 ? -8.439 14.054 16.066 1.00 92.12 262 THR A C 1
ATOM 2091 O O . THR A 1 262 ? -7.916 13.930 17.172 1.00 92.12 262 THR A O 1
ATOM 2094 N N . LYS A 1 263 ? -9.641 13.553 15.775 1.00 91.56 263 LYS A N 1
ATOM 2095 C CA . LYS A 1 263 ? -10.493 12.849 16.734 1.00 91.56 263 LYS A CA 1
ATOM 2096 C C . LYS A 1 263 ? -9.823 11.592 17.272 1.00 91.56 263 LYS A C 1
ATOM 2098 O O . LYS A 1 263 ? -9.833 11.355 18.475 1.00 91.56 263 LYS A O 1
ATOM 2103 N N . CYS A 1 264 ? -9.200 10.809 16.392 1.00 94.56 264 CYS A N 1
ATOM 2104 C CA . CYS A 1 264 ? -8.417 9.651 16.796 1.00 94.56 264 CYS A CA 1
ATOM 2105 C C . CYS A 1 264 ? -7.315 10.064 17.777 1.00 94.56 264 CYS A C 1
ATOM 2107 O O . CYS A 1 264 ? -7.240 9.497 18.859 1.00 94.56 264 CYS A O 1
ATOM 2109 N N . SER A 1 265 ? -6.513 11.085 17.451 1.00 93.19 265 SER A N 1
ATOM 2110 C CA . SER A 1 265 ? -5.447 11.557 18.344 1.00 93.19 265 SER A CA 1
ATOM 2111 C C . SER A 1 265 ? -5.977 12.023 19.700 1.00 93.19 265 SER A C 1
ATOM 2113 O O . SER A 1 265 ? -5.347 11.728 20.708 1.00 93.19 265 SER A O 1
ATOM 2115 N N . GLN A 1 266 ? -7.117 12.717 19.739 1.00 91.56 266 GLN A N 1
ATOM 2116 C CA . GLN A 1 266 ? -7.743 13.147 20.993 1.00 91.56 266 GLN A CA 1
ATOM 2117 C C . GLN A 1 266 ? -8.114 11.947 21.873 1.00 91.56 266 GLN A C 1
ATOM 2119 O O . GLN A 1 266 ? -7.743 11.919 23.041 1.00 91.56 266 GLN A O 1
ATOM 2124 N N . ILE A 1 267 ? -8.759 10.921 21.305 1.00 91.25 267 ILE A N 1
ATOM 2125 C CA . ILE A 1 267 ? -9.116 9.696 22.040 1.00 91.25 267 ILE A CA 1
ATOM 2126 C C . ILE A 1 267 ? -7.866 8.990 22.586 1.00 91.25 267 ILE A C 1
ATOM 2128 O O . ILE A 1 267 ? -7.880 8.527 23.725 1.00 91.25 267 ILE A O 1
ATOM 2132 N N . LEU A 1 268 ? -6.782 8.923 21.802 1.00 93.12 268 LEU A N 1
ATOM 2133 C CA . LEU A 1 268 ? -5.518 8.335 22.262 1.00 93.12 268 LEU A CA 1
ATOM 2134 C C . LEU A 1 268 ? -4.890 9.134 23.413 1.00 93.12 268 LEU A C 1
ATOM 2136 O O . LEU A 1 268 ? -4.275 8.544 24.291 1.00 93.12 268 LEU A O 1
ATOM 2140 N N . ASP A 1 269 ? -5.016 10.461 23.408 1.00 90.19 269 ASP A N 1
ATOM 2141 C CA . ASP A 1 269 ? -4.429 11.323 24.439 1.00 90.19 269 ASP A CA 1
ATOM 2142 C C . ASP A 1 269 ? -5.213 11.299 25.757 1.00 90.19 269 ASP A C 1
ATOM 2144 O O . ASP A 1 269 ? -4.615 11.464 26.821 1.00 90.19 269 ASP A O 1
ATOM 2148 N N . THR A 1 270 ? -6.530 11.083 25.694 1.00 87.38 270 THR A N 1
ATOM 2149 C CA . THR A 1 270 ? -7.416 11.021 26.868 1.00 87.38 270 THR A CA 1
ATOM 2150 C C . THR A 1 270 ? -7.429 9.644 27.540 1.00 87.38 270 THR A C 1
ATOM 2152 O O . THR A 1 270 ? -7.796 9.546 28.708 1.00 87.38 270 THR A O 1
ATOM 2155 N N . ASN A 1 271 ? -7.035 8.579 26.836 1.00 85.62 271 ASN A N 1
ATOM 2156 C CA . ASN A 1 271 ? -7.027 7.215 27.363 1.00 85.62 271 ASN A CA 1
ATOM 2157 C C . ASN A 1 271 ? -5.588 6.694 27.498 1.00 85.62 271 ASN A C 1
ATOM 2159 O O . ASN A 1 271 ? -4.926 6.407 26.498 1.00 85.62 271 ASN A O 1
ATOM 2163 N N . ASP A 1 272 ? -5.112 6.545 28.737 1.00 83.88 272 ASP A N 1
ATOM 2164 C CA . ASP A 1 272 ? -3.731 6.140 29.029 1.00 83.88 272 ASP A CA 1
ATOM 2165 C C . ASP A 1 272 ? -3.350 4.787 28.397 1.00 83.88 272 ASP A C 1
ATOM 2167 O O . ASP A 1 272 ? -2.226 4.637 27.904 1.00 83.88 272 ASP A O 1
ATOM 2171 N N . ASP A 1 273 ? -4.288 3.837 28.301 1.00 85.69 273 ASP A N 1
ATOM 2172 C CA . ASP A 1 273 ? -4.049 2.528 27.674 1.00 85.69 273 ASP A CA 1
ATOM 2173 C C . ASP A 1 273 ? -3.845 2.635 26.158 1.00 85.69 273 ASP A C 1
ATOM 2175 O O . ASP A 1 273 ? -3.116 1.837 25.552 1.00 85.69 273 ASP A O 1
ATOM 2179 N N . PHE A 1 274 ? -4.463 3.636 25.531 1.00 92.62 274 PHE A N 1
ATOM 2180 C CA . PHE A 1 274 ? -4.344 3.898 24.099 1.00 92.62 274 PHE A CA 1
ATOM 2181 C C . PHE A 1 274 ? -3.185 4.828 23.755 1.00 92.62 274 PHE A C 1
ATOM 2183 O O . PHE A 1 274 ? -2.630 4.731 22.660 1.00 92.62 274 PHE A O 1
ATOM 2190 N N . LYS A 1 275 ? -2.758 5.683 24.684 1.00 90.81 275 LYS A N 1
ATOM 2191 C CA . LYS A 1 275 ? -1.694 6.672 24.476 1.00 90.81 275 LYS A CA 1
ATOM 2192 C C . LYS A 1 275 ? -0.399 6.067 23.940 1.00 90.81 275 LYS A C 1
ATOM 2194 O O . LYS A 1 275 ? 0.253 6.658 23.077 1.00 90.81 275 LYS A O 1
ATOM 2199 N N . LYS A 1 276 ? -0.059 4.848 24.376 1.00 91.94 276 LYS A N 1
ATOM 2200 C CA . LYS A 1 276 ? 1.112 4.093 23.893 1.00 91.94 276 LYS A CA 1
ATOM 2201 C C . LYS A 1 276 ? 1.078 3.776 22.393 1.00 91.94 276 LYS A C 1
ATOM 2203 O O . LYS A 1 276 ? 2.125 3.507 21.824 1.00 91.94 276 LYS A O 1
ATOM 2208 N N . TRP A 1 277 ? -0.087 3.830 21.747 1.00 94.31 277 TRP A N 1
ATOM 2209 C CA . TRP A 1 277 ? -0.269 3.556 20.319 1.00 94.31 277 TRP A CA 1
ATOM 2210 C C . TRP A 1 277 ? -0.171 4.800 19.430 1.00 94.31 277 TRP A C 1
ATOM 2212 O O . TRP A 1 277 ? -0.225 4.688 18.208 1.00 94.31 277 TRP A O 1
ATOM 2222 N N . LYS A 1 278 ? 0.034 5.992 20.005 1.00 92.81 278 LYS A N 1
ATOM 2223 C CA . LYS A 1 278 ? 0.078 7.255 19.248 1.00 92.81 278 LYS A CA 1
ATOM 2224 C C . LYS A 1 278 ? 1.122 7.268 18.125 1.00 92.81 278 LYS A C 1
ATOM 2226 O O . LYS A 1 278 ? 0.863 7.838 17.066 1.00 92.81 278 LYS A O 1
ATOM 2231 N N . TYR A 1 279 ? 2.246 6.574 18.315 1.00 92.38 279 TYR A N 1
ATOM 2232 C CA . TYR A 1 279 ? 3.305 6.447 17.305 1.00 92.38 279 TYR A CA 1
ATOM 2233 C C . TYR A 1 279 ? 2.813 5.820 15.986 1.00 92.38 279 TYR A C 1
ATOM 2235 O O . TYR A 1 279 ? 3.365 6.103 14.925 1.00 92.38 279 TYR A O 1
ATOM 2243 N N . VAL A 1 280 ? 1.749 5.006 16.005 1.00 92.12 280 VAL A N 1
ATOM 2244 C CA . VAL A 1 280 ? 1.191 4.366 14.798 1.00 92.12 280 VAL A CA 1
ATOM 2245 C C . VAL A 1 280 ? 0.659 5.402 13.800 1.00 92.12 280 VAL A C 1
ATOM 2247 O O . VAL A 1 280 ? 0.677 5.179 12.586 1.00 92.12 280 VAL A O 1
ATOM 2250 N N . LEU A 1 281 ? 0.263 6.586 14.276 1.00 92.56 281 LEU A N 1
ATOM 2251 C CA . LEU A 1 281 ? -0.181 7.692 13.425 1.00 92.56 281 LEU A CA 1
ATOM 2252 C C . LEU A 1 281 ? 0.981 8.480 12.786 1.00 92.56 281 LEU A C 1
ATOM 2254 O O . LEU A 1 281 ? 0.740 9.349 11.943 1.00 92.56 281 LEU A O 1
ATOM 2258 N N . GLU A 1 282 ? 2.243 8.164 13.094 1.00 90.94 282 GLU A N 1
ATOM 2259 C CA . GLU A 1 282 ? 3.439 8.792 12.507 1.00 90.94 282 GLU A CA 1
ATOM 2260 C C . GLU A 1 282 ? 3.781 8.216 11.122 1.00 90.94 282 GLU A C 1
ATOM 2262 O O . GLU A 1 282 ? 4.923 7.908 10.780 1.00 90.94 282 GLU A O 1
ATOM 2267 N N . THR A 1 283 ? 2.763 8.060 10.277 1.00 90.62 283 THR A N 1
ATOM 2268 C CA . THR A 1 283 ? 2.902 7.469 8.947 1.00 90.62 283 THR A CA 1
ATOM 2269 C C . THR A 1 283 ? 2.149 8.270 7.891 1.00 90.62 283 THR A C 1
ATOM 2271 O O . THR A 1 283 ? 1.272 9.093 8.166 1.00 90.62 283 THR A O 1
ATOM 2274 N N . LYS A 1 284 ? 2.447 7.987 6.618 1.00 89.44 284 LYS A N 1
ATOM 2275 C CA . LYS A 1 284 ? 1.673 8.520 5.482 1.00 89.44 284 LYS A CA 1
ATOM 2276 C C . LYS A 1 284 ? 0.254 7.941 5.394 1.00 89.44 284 LYS A C 1
ATOM 2278 O O . LYS A 1 284 ? -0.503 8.383 4.539 1.00 89.44 284 LYS A O 1
ATOM 2283 N N . LYS A 1 285 ? -0.066 6.934 6.214 1.00 90.94 285 LYS A N 1
ATOM 2284 C CA . LYS A 1 285 ? -1.306 6.146 6.196 1.00 90.94 285 LYS A CA 1
ATOM 2285 C C . LYS A 1 285 ? -2.173 6.362 7.438 1.00 90.94 285 LYS A C 1
ATOM 2287 O O . LYS A 1 285 ? -3.055 5.566 7.733 1.00 90.94 285 LYS A O 1
ATOM 2292 N N . LYS A 1 286 ? -1.914 7.451 8.160 1.00 94.44 286 LYS A N 1
ATOM 2293 C CA . LYS A 1 286 ? -2.606 7.820 9.394 1.00 94.44 286 LYS A CA 1
ATOM 2294 C C . LYS A 1 286 ? -4.113 8.029 9.243 1.00 94.44 286 LYS A C 1
ATOM 2296 O O . LYS A 1 286 ? -4.822 7.804 10.209 1.00 94.44 286 LYS A O 1
ATOM 2301 N N . ASP A 1 287 ? -4.597 8.427 8.066 1.00 92.44 287 ASP A N 1
ATOM 2302 C CA . ASP A 1 287 ? -6.033 8.531 7.781 1.00 92.44 287 ASP A CA 1
ATOM 2303 C C . ASP A 1 287 ? -6.697 7.150 7.750 1.00 92.44 287 ASP A C 1
ATOM 2305 O O . ASP A 1 287 ? -7.662 6.927 8.472 1.00 92.44 287 ASP A O 1
ATOM 2309 N N . ASP A 1 288 ? -6.119 6.199 7.008 1.00 93.25 288 ASP A N 1
ATOM 2310 C CA . ASP A 1 288 ? -6.613 4.814 6.950 1.00 93.25 288 ASP A CA 1
ATOM 2311 C C . ASP A 1 288 ? -6.577 4.135 8.343 1.00 93.25 288 ASP A C 1
ATOM 2313 O O . ASP A 1 288 ? -7.472 3.366 8.693 1.00 93.25 288 ASP A O 1
ATOM 2317 N N . LEU A 1 289 ? -5.536 4.416 9.140 1.00 96.44 289 LEU A N 1
ATOM 2318 C CA . LEU A 1 289 ? -5.367 3.889 10.501 1.00 96.44 289 LEU A CA 1
ATOM 2319 C C . LEU A 1 289 ? -6.358 4.505 11.496 1.00 96.44 289 LEU A C 1
ATOM 2321 O O . LEU A 1 289 ? -6.961 3.776 12.279 1.00 96.44 289 LEU A O 1
ATOM 2325 N N . ALA A 1 290 ? -6.536 5.828 11.464 1.00 95.88 290 ALA A N 1
ATOM 2326 C CA . ALA A 1 290 ? -7.512 6.515 12.304 1.00 95.88 290 ALA A CA 1
ATOM 2327 C C . ALA A 1 290 ? -8.935 6.029 12.009 1.00 95.88 290 ALA A C 1
ATOM 2329 O O . ALA A 1 290 ? -9.700 5.774 12.937 1.00 95.88 290 ALA A O 1
ATOM 2330 N N . ASP A 1 291 ? -9.270 5.840 10.731 1.00 93.69 291 ASP A N 1
ATOM 2331 C CA . ASP A 1 291 ? -10.583 5.356 10.314 1.00 93.69 291 ASP A CA 1
ATOM 2332 C C . ASP A 1 291 ? -10.883 3.963 10.890 1.00 93.69 291 ASP A C 1
ATOM 2334 O O . ASP A 1 291 ? -11.937 3.783 11.498 1.00 93.69 291 ASP A O 1
ATOM 2338 N N . CYS A 1 292 ? -9.973 2.986 10.772 1.00 95.25 292 CYS A N 1
ATOM 2339 C CA . CYS A 1 292 ? -10.239 1.638 11.294 1.00 95.25 292 CYS A CA 1
ATOM 2340 C C . CYS A 1 292 ? -10.327 1.596 12.829 1.00 95.25 292 CYS A C 1
ATOM 2342 O O . CYS A 1 292 ? -11.166 0.874 13.369 1.00 95.25 292 CYS A O 1
ATOM 2344 N N . PHE A 1 293 ? -9.531 2.409 13.529 1.00 96.94 293 PHE A N 1
ATOM 2345 C CA . PHE A 1 293 ? -9.630 2.557 14.980 1.00 96.94 293 PHE A CA 1
ATOM 2346 C C . PHE A 1 293 ? -10.978 3.158 15.399 1.00 96.94 293 PHE A C 1
ATOM 2348 O O . PHE A 1 293 ? -11.684 2.572 16.217 1.00 96.94 293 PHE A O 1
ATOM 2355 N N . LEU A 1 294 ? -11.375 4.291 14.810 1.00 95.50 294 LEU A N 1
ATOM 2356 C CA . LEU A 1 294 ? -12.628 4.978 15.148 1.00 95.50 294 LEU A CA 1
ATOM 2357 C C . LEU A 1 294 ? -13.863 4.124 14.849 1.00 95.50 294 LEU A C 1
ATOM 2359 O O . LEU A 1 294 ? -14.826 4.153 15.612 1.00 95.50 294 LEU A O 1
ATOM 2363 N N . GLN A 1 295 ? -13.832 3.354 13.762 1.00 95.00 295 GLN A N 1
ATOM 2364 C CA . GLN A 1 295 ? -14.883 2.389 13.438 1.00 95.00 295 GLN A CA 1
ATOM 2365 C C . GLN A 1 295 ? -15.008 1.301 14.515 1.00 95.00 295 GLN A C 1
ATOM 2367 O O . GLN A 1 295 ? -16.120 0.975 14.934 1.00 95.00 295 GLN A O 1
ATOM 2372 N N . GLY A 1 296 ? -13.877 0.783 15.007 1.00 95.06 296 GLY A N 1
ATOM 2373 C CA . GLY A 1 296 ? -13.849 -0.173 16.113 1.00 95.06 296 GLY A CA 1
ATOM 2374 C C . GLY A 1 296 ? -14.401 0.418 17.408 1.00 95.06 296 GLY A C 1
ATOM 2375 O O . GLY A 1 296 ? -15.315 -0.152 17.994 1.00 95.06 296 GLY A O 1
ATOM 2376 N N . ILE A 1 297 ? -13.929 1.600 17.813 1.00 94.00 297 ILE A N 1
ATOM 2377 C CA . ILE A 1 297 ? -14.402 2.281 19.030 1.00 94.00 297 ILE A CA 1
ATOM 2378 C C . ILE A 1 297 ? -15.903 2.587 18.958 1.00 94.00 297 ILE A C 1
ATOM 2380 O O . ILE A 1 297 ? -16.625 2.347 19.924 1.00 94.00 297 ILE A O 1
ATOM 2384 N N . TRP A 1 298 ? -16.405 3.039 17.805 1.00 94.31 298 TRP A N 1
ATOM 2385 C CA . TRP A 1 298 ? -17.842 3.241 17.602 1.00 94.31 298 TRP A CA 1
ATOM 2386 C C . TRP A 1 298 ? -18.641 1.957 17.809 1.00 94.31 298 TRP A C 1
ATOM 2388 O O . TRP A 1 298 ? -19.667 1.970 18.488 1.00 94.31 298 TRP A O 1
ATOM 2398 N N . TYR A 1 299 ? -18.173 0.850 17.234 1.00 93.75 299 TYR A N 1
ATOM 2399 C CA . TYR A 1 299 ? -18.863 -0.427 17.345 1.00 93.75 299 TYR A CA 1
ATOM 2400 C C . TYR A 1 299 ? -18.876 -0.933 18.786 1.00 93.75 299 TYR A C 1
ATOM 2402 O O . TYR A 1 299 ? -19.918 -1.363 19.277 1.00 93.75 299 TYR A O 1
ATOM 2410 N N . ILE A 1 300 ? -17.736 -0.827 19.473 1.00 91.44 300 ILE A N 1
ATOM 2411 C CA . ILE A 1 300 ? -17.588 -1.248 20.867 1.00 91.44 300 ILE A CA 1
ATOM 2412 C C . ILE A 1 300 ? -18.564 -0.484 21.758 1.00 91.44 300 ILE A C 1
ATOM 2414 O O . ILE A 1 300 ? -19.359 -1.108 22.458 1.00 91.44 300 ILE A O 1
ATOM 2418 N N . ASN A 1 301 ? -18.599 0.844 21.634 1.00 88.56 301 ASN A N 1
ATOM 2419 C CA . ASN A 1 301 ? -19.505 1.698 22.404 1.00 88.56 301 ASN A CA 1
ATOM 2420 C C . ASN A 1 301 ? -20.990 1.484 22.087 1.00 88.56 301 ASN A C 1
ATOM 2422 O O . ASN A 1 301 ? -21.835 1.941 22.842 1.00 88.56 301 ASN A O 1
ATOM 2426 N N . LYS A 1 302 ? -21.326 0.876 20.946 1.00 88.12 302 LYS A N 1
ATOM 2427 C CA . LYS A 1 302 ? -22.716 0.605 20.561 1.00 88.12 302 LYS A CA 1
ATOM 2428 C C . LYS A 1 302 ? -23.199 -0.774 21.017 1.00 88.12 302 LYS A C 1
ATOM 2430 O O . LYS A 1 302 ? -24.405 -0.988 21.116 1.00 88.12 302 LYS A O 1
ATOM 2435 N N . LYS A 1 303 ? -22.287 -1.738 21.161 1.00 85.06 303 LYS A N 1
ATOM 2436 C CA . LYS A 1 303 ? -22.624 -3.166 21.299 1.00 85.06 303 LYS A CA 1
ATOM 2437 C C . LYS A 1 303 ? -22.194 -3.779 22.627 1.00 85.06 303 LYS A C 1
ATOM 2439 O O . LYS A 1 303 ? -22.796 -4.770 23.027 1.00 85.06 303 LYS A O 1
ATOM 2444 N N . PHE A 1 304 ? -21.161 -3.239 23.270 1.00 77.44 304 PHE A N 1
ATOM 2445 C CA . PHE A 1 304 ? -20.545 -3.828 24.465 1.00 77.44 304 PHE A CA 1
ATOM 2446 C C . PHE A 1 304 ? -20.525 -2.892 25.681 1.00 77.44 304 PHE A C 1
ATOM 2448 O O . PHE A 1 304 ? -20.177 -3.342 26.771 1.00 77.44 304 PHE A O 1
ATOM 2455 N N . ILE A 1 305 ? -20.887 -1.621 25.495 1.00 65.50 305 ILE A N 1
ATOM 2456 C CA .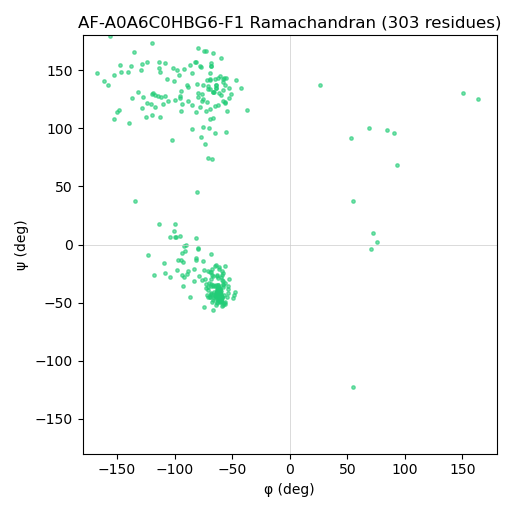 ILE A 1 305 ? -21.050 -0.600 26.539 1.00 65.50 305 ILE A CA 1
ATOM 2457 C C . ILE A 1 305 ? -22.477 -0.077 26.431 1.00 65.50 305 ILE A C 1
ATOM 2459 O O . ILE A 1 305 ? -23.124 0.060 27.489 1.00 65.50 305 ILE A O 1
#

Sequence (305 aa):
MAYCIFQITPGSPTSILDWNVLNLLEKDAPQHSCNCYLKPKNKKTPAKLCGKVAKFSKGSTYFCDKHAKTSTEYCIPTKQTSPSHFNKMKVPELNAICKDLQIMGEHDHFTRPILLGKIHEYYENKCFVPIVHKKKKSANDTDLITIGKKMKLLLNEIPGIHEITHVIIENQISPIANRMKTIQGMLAQYFIMNNSDIHIEFISSANKLSMKNVDVKNENTMNSENTFRENGDENREPLENINSEFVTQNSVYKKHKIDGVTKCSQILDTNDDFKKWKYVLETKKKDDLADCFLQGIWYINKKFI

InterPro domains:
  IPR012337 Ribonuclease H-like superfamily [SSF53098] (133-301)
  IPR036397 Ribonuclease H superfamily [G3DSA:3.30.420.10] (1-303)

pLDDT: mean 81.46, std 19.45, range [26.66, 98.0]

Secondary structure (DSSP, 8-state):
-EEEEEE--TTS--EEEEEEE---SPPPPPPPBP-PBPPPSSTTSPPPB--SBP-EEETTEEE-HHHHHT-SS-B---GGGSHHHHTTS-HHHHHHHHHHTT-S-TT----HHHHHHHHHHHHHHHBPEE--PPP---TTTS-HHHHHHHHHHHHHTSTTGGG--EEEEEPP-TTT-HHHHHHHHHHHHHHHHH-TT-EEEEE-TTHHHH-----SS-------------------------------HHHHHHHHHHHHHHHHHHHHHH-HHHHTTGGGGSSTTHHHHHHHHHHHHHHHHHHT-

Nearest PDB structures (foldseek):
  3blx-assembly3_A  TM=4.565E-01  e=2.371E+00  Saccharomyces cerevisiae
  3blx-assembly1_C  TM=3.915E-01  e=1.590E+00  Saccharomyces cerevisiae
  3blx-assembly1_G  TM=4.386E-01  e=3.153E+00  Saccharomyces cerevisiae
  3blx-assembly5_I  TM=3.501E-01  e=1.782E+00  Saccharomyces cerevisiae
  3blv-assembly1_C  TM=3.318E-01  e=3.153E+00  Saccharomyces cerevisiae

Solvent-accessible surface area (backbone atoms only — not comparable to full-atom values): 19043 Å² total; per-residue (Å²): 86,54,48,57,41,71,48,81,48,94,96,51,80,75,41,76,77,49,68,52,68,53,77,58,65,83,78,78,76,87,76,58,49,10,71,47,68,41,85,54,93,46,99,86,48,80,69,45,71,55,63,44,66,34,42,30,32,54,92,96,46,32,27,19,68,66,56,45,73,69,40,90,82,41,43,78,69,46,74,84,70,30,71,78,43,58,75,73,54,55,66,72,59,53,52,50,51,35,50,76,70,64,75,53,62,98,84,65,84,74,56,66,70,57,50,52,49,54,53,49,53,51,43,66,72,32,32,44,45,76,55,82,73,78,74,80,75,47,86,84,68,52,54,68,66,59,35,52,55,42,44,54,56,57,50,71,68,42,86,67,57,87,70,60,56,70,46,80,42,74,56,60,62,66,97,83,32,59,70,58,46,50,52,51,50,53,54,52,47,55,47,48,77,75,35,84,82,50,42,74,47,79,39,66,70,66,48,48,72,64,67,67,83,81,69,93,70,82,85,87,84,83,90,82,85,84,79,87,73,90,80,91,85,86,91,82,85,90,83,84,86,77,97,68,78,88,74,48,71,68,58,54,55,54,46,54,47,52,48,42,36,51,52,38,53,51,54,25,70,76,31,76,84,44,39,79,54,54,71,66,52,78,50,99,54,25,49,56,44,23,46,40,43,34,42,49,54,48,49,44,62,72,74,78,104

Organism: NCBI:txid1070528